Protein AF-A0A843RV83-F1 (afdb_monomer)

Foldseek 3Di:
DDDDDDDDPPPPPPPDPPAAAEAEALQLLLLCVDPPDPCVVLSVVLVVVCLVVLHAYEYEPVSLVSQLVSCCVVPVDNPVSNVSSVVVCPRPRYDYDYPDPVLQVQLVVLCVVLVDDSRLSSSLSRCLVVVHEYEHPDPSSQVSSVVRHHYDYSVVVVVVVVVPDPDDPVPPPVPPPPDD

Secondary structure (DSSP, 8-state):
--PPPPPP---------SS--EEE-HHHHHHHH-TTSTTHHHHHHHHHHHHHHT--EEEETTHHHHHHHHHHHHHS-HHHHHHHHHHHHT-TTEEEEP--HHHHHHHHHHHHHHT--HHHHHHHHHHHHHT-EEE-S-HHHHHHHTTTS-EE-HHHHHHHHHTS---TTTTSSSSSSS--

Mean predicted aligned error: 9.82 Å

Structure (mmCIF, N/CA/C/O backbone):
data_AF-A0A843RV83-F1
#
_entry.id   AF-A0A843RV83-F1
#
loop_
_atom_site.group_PDB
_atom_site.id
_atom_site.type_symbol
_atom_site.label_atom_id
_atom_site.label_alt_id
_atom_site.label_comp_id
_atom_site.label_asym_id
_atom_site.label_entity_id
_atom_site.label_seq_id
_atom_site.pdbx_PDB_ins_code
_atom_site.Cartn_x
_atom_site.Cartn_y
_atom_site.Cartn_z
_atom_site.occupancy
_atom_site.B_iso_or_equiv
_atom_site.auth_seq_id
_atom_site.auth_comp_id
_atom_site.auth_asym_id
_atom_site.auth_atom_id
_atom_site.pdbx_PDB_model_num
ATOM 1 N N . MET A 1 1 ? -56.118 29.489 20.168 1.00 46.44 1 MET A N 1
ATOM 2 C CA . MET A 1 1 ? -54.679 29.334 20.469 1.00 46.44 1 MET A CA 1
ATOM 3 C C . MET A 1 1 ? -54.366 27.844 20.387 1.00 46.44 1 MET A C 1
ATOM 5 O O . MET A 1 1 ? -54.814 27.105 21.248 1.00 46.44 1 MET A O 1
ATOM 9 N N . ALA A 1 2 ? -53.769 27.387 19.284 1.00 46.91 2 ALA A N 1
ATOM 10 C CA . ALA A 1 2 ? -53.519 25.969 18.989 1.00 46.91 2 ALA A CA 1
ATOM 11 C C . ALA A 1 2 ? -52.002 25.699 18.975 1.00 46.91 2 ALA A C 1
ATOM 13 O O . ALA A 1 2 ? -51.256 26.597 18.579 1.00 46.91 2 ALA A O 1
ATOM 14 N N . PRO A 1 3 ? -51.525 24.515 19.406 1.00 48.44 3 PRO A N 1
ATOM 15 C CA . PRO A 1 3 ? -50.096 24.247 19.515 1.00 48.44 3 PRO A CA 1
ATOM 16 C C . PRO A 1 3 ? -49.461 23.999 18.140 1.00 48.44 3 PRO A C 1
ATOM 18 O O . PRO A 1 3 ? -50.043 23.356 17.264 1.00 48.44 3 PRO A O 1
ATOM 21 N N . ALA A 1 4 ? -48.247 24.521 17.964 1.00 48.16 4 ALA A N 1
ATOM 22 C CA . ALA A 1 4 ? -47.438 24.359 16.764 1.00 48.16 4 ALA A CA 1
ATOM 23 C C . ALA A 1 4 ? -46.977 22.899 16.581 1.00 48.16 4 ALA A C 1
ATOM 25 O O . ALA A 1 4 ? -46.574 22.234 17.535 1.00 48.16 4 ALA A O 1
ATOM 26 N N . LYS A 1 5 ? -47.018 22.413 15.333 1.00 46.28 5 LYS A N 1
ATOM 27 C CA . LYS A 1 5 ? -46.510 21.091 14.931 1.00 46.28 5 LYS A CA 1
ATOM 28 C C . LYS A 1 5 ? -44.980 21.021 15.080 1.00 46.28 5 LYS A C 1
ATOM 30 O O . LYS A 1 5 ? -44.306 22.006 14.776 1.00 46.28 5 LYS A O 1
ATOM 35 N N . PRO A 1 6 ? -44.408 19.866 15.467 1.00 43.34 6 PRO A N 1
ATOM 36 C CA . PRO A 1 6 ? -42.963 19.716 15.557 1.00 43.34 6 PRO A CA 1
ATOM 37 C C . PRO A 1 6 ? -42.335 19.663 14.158 1.00 43.34 6 PRO A C 1
ATOM 39 O O . PRO A 1 6 ? -42.763 18.903 13.288 1.00 43.34 6 PRO A O 1
ATOM 42 N N . VAL A 1 7 ? -41.295 20.474 13.957 1.00 53.69 7 VAL A N 1
ATOM 43 C CA . VAL A 1 7 ? -40.433 20.450 12.771 1.00 53.69 7 VAL A CA 1
ATOM 44 C C . VAL A 1 7 ? -39.614 19.162 12.805 1.00 53.69 7 VAL A C 1
ATOM 46 O O . VAL A 1 7 ? -38.825 18.935 13.724 1.00 53.69 7 VAL A O 1
ATOM 49 N N . GLY A 1 8 ? -39.821 18.299 11.810 1.00 41.19 8 GLY A N 1
ATOM 50 C CA . GLY A 1 8 ? -39.069 17.062 11.652 1.00 41.19 8 GLY A CA 1
ATOM 51 C C . GLY A 1 8 ? -37.571 17.343 11.552 1.00 41.19 8 GLY A C 1
ATOM 52 O O . GLY A 1 8 ? -37.120 18.081 10.675 1.00 41.19 8 GLY A O 1
ATOM 53 N N . ARG A 1 9 ? -36.784 16.732 12.444 1.00 45.12 9 ARG A N 1
ATOM 54 C CA . ARG A 1 9 ? -35.331 16.624 12.284 1.00 45.12 9 ARG A CA 1
ATOM 55 C C . ARG A 1 9 ? -35.066 15.769 11.049 1.00 45.12 9 ARG A C 1
ATOM 57 O O . ARG A 1 9 ? -35.063 14.545 11.128 1.00 45.12 9 ARG A O 1
ATOM 64 N N . SER A 1 10 ? -34.871 16.429 9.911 1.00 48.03 10 SER A N 1
ATOM 65 C CA . SER A 1 10 ? -34.412 15.794 8.682 1.00 48.03 10 SER A CA 1
ATOM 66 C C . SER A 1 10 ? -33.079 15.108 8.962 1.00 48.03 10 SER A C 1
ATOM 68 O O . SER A 1 10 ? -32.050 15.759 9.152 1.00 48.03 10 SER A O 1
ATOM 70 N N . SER A 1 11 ? -33.108 13.782 8.985 1.00 47.84 11 SER A N 1
ATOM 71 C CA . SER A 1 11 ? -31.948 12.908 8.983 1.00 47.84 11 SER A CA 1
ATOM 72 C C . S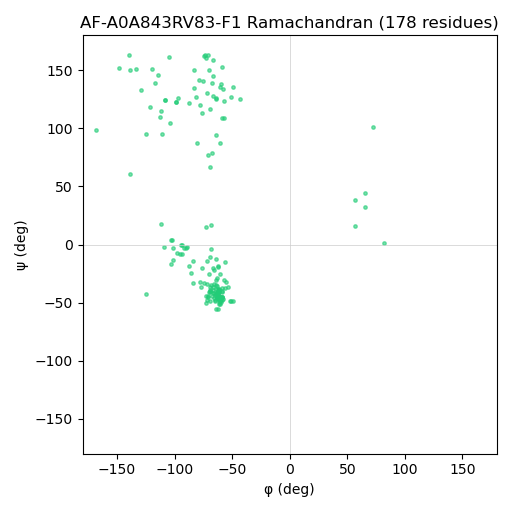ER A 1 11 ? -31.138 13.148 7.707 1.00 47.84 11 SER A C 1
ATOM 74 O O . SER A 1 11 ? -31.279 12.452 6.707 1.00 47.84 11 SER A O 1
ATOM 76 N N . ARG A 1 12 ? -30.222 14.123 7.738 1.00 46.06 12 ARG A N 1
ATOM 77 C CA . ARG A 1 12 ? -29.086 14.176 6.807 1.00 46.06 12 ARG A CA 1
ATOM 78 C C . ARG A 1 12 ? -28.122 13.038 7.145 1.00 46.06 12 ARG A C 1
ATOM 80 O O . ARG A 1 12 ? -27.004 13.258 7.597 1.00 46.06 12 ARG A O 1
ATOM 87 N N . ARG A 1 13 ? -28.556 11.795 6.940 1.00 43.75 13 ARG A N 1
ATOM 88 C CA . ARG A 1 13 ? -27.636 10.675 6.775 1.00 43.75 13 ARG A CA 1
ATOM 89 C C . ARG A 1 13 ? -27.176 10.763 5.327 1.00 43.75 13 ARG A C 1
ATOM 91 O O . ARG A 1 13 ? -27.833 10.249 4.431 1.00 43.75 13 ARG A O 1
ATOM 98 N N . ALA A 1 14 ? -26.123 11.553 5.119 1.00 46.94 14 ALA A N 1
ATOM 99 C CA . ALA A 1 14 ? -25.439 11.688 3.843 1.00 46.94 14 ALA A CA 1
ATOM 100 C C . ALA A 1 14 ? -25.273 10.295 3.221 1.00 46.94 14 ALA A C 1
ATOM 102 O O . ALA A 1 14 ? -24.777 9.381 3.887 1.00 46.94 14 ALA A O 1
ATOM 103 N N . SER A 1 15 ? -25.748 10.112 1.988 1.00 50.25 15 SER A N 1
ATOM 104 C CA . SER A 1 15 ? -25.520 8.875 1.254 1.00 50.25 15 SER A CA 1
ATOM 105 C C . SER A 1 15 ? -24.012 8.684 1.133 1.00 50.25 15 SER A C 1
ATOM 107 O O . SER A 1 15 ? -23.346 9.443 0.428 1.00 50.25 15 SER A O 1
ATOM 109 N N . ARG A 1 16 ? -23.466 7.705 1.863 1.00 53.97 16 ARG A N 1
ATOM 110 C CA . ARG A 1 16 ? -22.108 7.203 1.635 1.00 53.97 16 ARG A CA 1
ATOM 111 C C . ARG A 1 16 ? -22.009 6.879 0.145 1.00 53.97 16 ARG A C 1
ATOM 113 O O . ARG A 1 16 ? -22.890 6.197 -0.375 1.00 53.97 16 ARG A O 1
ATOM 120 N N . SER A 1 17 ? -21.002 7.425 -0.532 1.00 50.22 17 SER A N 1
ATOM 121 C CA . SER A 1 17 ? -20.720 7.103 -1.930 1.00 50.22 17 SER A CA 1
ATOM 122 C C . SER A 1 17 ? -20.686 5.584 -2.099 1.00 50.22 17 SER A C 1
ATOM 124 O O . SER A 1 17 ? -20.128 4.883 -1.255 1.00 50.22 17 SER A O 1
ATOM 126 N N . LYS A 1 18 ? -21.324 5.093 -3.163 1.00 63.00 18 LYS A N 1
ATOM 127 C CA . LYS A 1 18 ? -21.489 3.667 -3.475 1.00 63.00 18 LYS A CA 1
ATOM 128 C C . LYS A 1 18 ? -20.185 2.953 -3.858 1.00 63.00 18 LYS A C 1
ATOM 130 O O . LYS A 1 18 ? -20.226 1.749 -4.054 1.00 63.00 18 LYS A O 1
ATOM 135 N N . ASN A 1 19 ? -19.066 3.667 -3.947 1.00 71.94 19 ASN A N 1
ATOM 136 C CA . ASN A 1 19 ? -17.806 3.097 -4.402 1.00 71.94 19 ASN A CA 1
ATOM 137 C C . ASN A 1 19 ? -17.071 2.373 -3.263 1.00 71.94 19 ASN A C 1
ATOM 139 O O . ASN A 1 19 ? -16.974 2.929 -2.154 1.00 71.94 19 ASN A O 1
ATOM 143 N N . PRO A 1 20 ? -16.540 1.166 -3.521 1.00 87.44 20 PRO A N 1
ATOM 144 C CA . PRO A 1 20 ? -15.641 0.497 -2.596 1.00 87.44 20 PRO A CA 1
ATOM 145 C C . PRO A 1 20 ? -14.399 1.365 -2.340 1.00 87.44 20 PRO A C 1
ATOM 147 O O . PRO A 1 20 ? -14.030 2.233 -3.129 1.00 87.44 20 PRO A O 1
ATOM 150 N N . ARG A 1 21 ? -13.789 1.194 -1.166 1.00 96.00 21 ARG A N 1
ATOM 151 C CA . ARG A 1 21 ? -12.599 1.949 -0.751 1.00 96.00 21 ARG A CA 1
ATOM 152 C C . ARG A 1 21 ? -11.547 0.968 -0.285 1.00 96.00 21 ARG A C 1
ATOM 154 O O . ARG A 1 21 ? -11.843 0.106 0.547 1.00 96.00 21 ARG A O 1
ATOM 161 N N . TYR A 1 22 ? -10.325 1.150 -0.756 1.00 98.38 22 TYR A N 1
ATOM 162 C CA . TYR A 1 22 ? -9.265 0.172 -0.578 1.00 98.38 22 TYR A CA 1
ATOM 163 C C . TYR A 1 22 ? -8.084 0.749 0.192 1.00 98.38 22 TYR A C 1
ATOM 165 O O . TYR A 1 22 ? -7.788 1.941 0.149 1.00 98.38 22 TYR A O 1
ATOM 173 N N . THR A 1 23 ? -7.390 -0.126 0.898 1.00 98.75 23 THR A N 1
ATOM 174 C CA . THR A 1 23 ? -5.987 0.052 1.247 1.00 98.75 23 THR A CA 1
ATOM 175 C C . THR A 1 23 ? -5.247 -1.027 0.487 1.00 98.75 23 THR A C 1
ATOM 177 O O . THR A 1 23 ? -5.427 -2.204 0.774 1.00 98.75 23 THR A O 1
ATOM 180 N N . VAL A 1 24 ? -4.483 -0.634 -0.526 1.00 98.62 24 VAL A N 1
ATOM 181 C CA . VAL A 1 24 ? -3.760 -1.579 -1.380 1.00 98.62 24 VAL A CA 1
ATOM 182 C C . VAL A 1 24 ? -2.319 -1.655 -0.892 1.00 98.62 24 VAL A C 1
ATOM 184 O O . VAL A 1 24 ? -1.645 -0.630 -0.786 1.00 98.62 24 VAL A O 1
ATOM 187 N N . ASP A 1 25 ? -1.881 -2.856 -0.540 1.00 98.44 25 ASP A N 1
ATOM 188 C CA . ASP A 1 25 ? -0.526 -3.132 -0.074 1.00 98.44 25 ASP A CA 1
ATOM 189 C C . ASP A 1 25 ? 0.505 -2.995 -1.209 1.00 98.44 25 ASP A C 1
ATOM 191 O O . ASP A 1 25 ? 0.195 -3.255 -2.377 1.00 98.44 25 ASP A O 1
ATOM 195 N N . ALA A 1 26 ? 1.747 -2.621 -0.879 1.00 98.31 26 ALA A N 1
ATOM 196 C CA . ALA A 1 26 ? 2.828 -2.487 -1.858 1.00 98.31 26 ALA A CA 1
ATOM 197 C C . ALA A 1 26 ? 3.061 -3.772 -2.668 1.00 98.31 26 ALA A C 1
ATOM 199 O O . ALA A 1 26 ? 3.404 -3.694 -3.849 1.00 98.31 26 ALA A O 1
ATOM 200 N N . SER A 1 27 ? 2.830 -4.947 -2.074 1.00 98.25 27 SER A N 1
ATOM 201 C CA . SER A 1 27 ? 2.966 -6.239 -2.752 1.00 98.25 27 SER A CA 1
ATOM 202 C C . SER A 1 27 ? 2.098 -6.360 -4.010 1.00 98.25 27 SER A C 1
ATOM 204 O O . SER A 1 27 ? 2.520 -7.004 -4.968 1.00 98.25 27 SER A O 1
ATOM 206 N N . VAL A 1 28 ? 0.935 -5.700 -4.066 1.00 98.56 28 VAL A N 1
ATOM 207 C CA . VAL A 1 28 ? 0.055 -5.698 -5.249 1.00 98.56 28 VAL A CA 1
ATOM 208 C C . VAL A 1 28 ? 0.655 -4.853 -6.374 1.00 98.56 28 VAL A C 1
ATOM 210 O O . VAL A 1 28 ? 0.702 -5.305 -7.514 1.00 98.56 28 VAL A O 1
ATOM 213 N N . PHE A 1 29 ? 1.174 -3.662 -6.062 1.00 98.38 29 PHE A N 1
ATOM 214 C CA . PHE A 1 29 ? 1.851 -2.805 -7.045 1.00 98.38 29 PHE A CA 1
ATOM 215 C C . PHE A 1 29 ? 3.114 -3.479 -7.593 1.00 98.38 29 PHE A C 1
ATOM 217 O O . PHE A 1 29 ? 3.324 -3.540 -8.799 1.00 98.38 29 PHE A O 1
ATOM 224 N N . VAL A 1 30 ? 3.932 -4.061 -6.714 1.00 97.81 30 VAL A N 1
ATOM 225 C CA . VAL A 1 30 ? 5.156 -4.774 -7.111 1.00 97.81 30 VAL A CA 1
ATOM 226 C C . VAL A 1 30 ? 4.835 -5.980 -7.999 1.00 97.81 30 VAL A C 1
ATOM 228 O O . VAL A 1 30 ? 5.501 -6.196 -9.008 1.00 97.81 30 VAL A O 1
ATOM 231 N N . ASN A 1 31 ? 3.795 -6.744 -7.666 1.00 97.81 31 ASN A N 1
ATOM 232 C CA . ASN A 1 31 ? 3.352 -7.879 -8.472 1.00 97.81 31 ASN A CA 1
ATOM 233 C C . ASN A 1 31 ? 2.784 -7.432 -9.836 1.00 97.81 31 ASN A C 1
ATOM 235 O O . ASN A 1 31 ? 3.111 -8.019 -10.865 1.00 97.81 31 ASN A O 1
ATOM 239 N N . ALA A 1 32 ? 2.031 -6.328 -9.879 1.00 97.19 32 ALA A N 1
ATOM 240 C CA . ALA A 1 32 ? 1.575 -5.715 -11.128 1.00 97.19 32 ALA A CA 1
ATOM 241 C C . ALA A 1 32 ? 2.723 -5.149 -11.987 1.00 97.19 32 ALA A C 1
ATOM 243 O O . ALA A 1 32 ? 2.557 -4.992 -13.192 1.00 97.19 32 ALA A O 1
ATOM 244 N N . PHE A 1 33 ? 3.886 -4.850 -11.404 1.00 94.62 33 PHE A N 1
ATOM 245 C CA . PHE A 1 33 ? 5.062 -4.399 -12.151 1.00 94.62 33 PHE A CA 1
ATOM 246 C C . PHE A 1 33 ? 5.805 -5.548 -12.851 1.00 94.62 33 PHE A C 1
ATOM 248 O O . PHE A 1 33 ? 6.380 -5.323 -13.912 1.00 94.62 33 PHE A O 1
ATOM 255 N N . ASN A 1 34 ? 5.815 -6.762 -12.284 1.00 91.25 34 ASN A N 1
ATOM 256 C CA . ASN A 1 34 ? 6.611 -7.885 -12.793 1.00 91.25 34 ASN A CA 1
ATOM 257 C C . ASN A 1 34 ? 5.745 -8.921 -13.545 1.00 91.25 34 ASN A C 1
ATOM 259 O O . ASN A 1 34 ? 5.090 -9.732 -12.889 1.00 91.25 34 ASN A O 1
ATOM 263 N N . PRO A 1 35 ? 5.782 -8.980 -14.894 1.00 91.88 35 PRO A N 1
ATOM 264 C CA . PRO A 1 35 ? 4.960 -9.901 -15.690 1.00 91.88 35 PRO A CA 1
ATOM 265 C C . PRO A 1 35 ? 5.242 -11.389 -15.470 1.00 91.88 35 PRO A C 1
ATOM 267 O O . PRO A 1 35 ? 4.490 -12.235 -15.951 1.00 91.88 35 PRO A O 1
ATOM 270 N N . HIS A 1 36 ? 6.345 -11.718 -14.796 1.00 91.06 36 HIS A N 1
ATOM 271 C CA . HIS A 1 36 ? 6.754 -13.093 -14.528 1.00 91.06 36 HIS A CA 1
ATOM 272 C C . HIS A 1 36 ? 6.297 -13.611 -13.160 1.00 91.06 36 HIS A C 1
ATOM 274 O O . HIS A 1 36 ? 6.456 -14.799 -12.891 1.00 91.06 36 HIS A O 1
ATOM 280 N N . GLU A 1 37 ? 5.745 -12.751 -12.299 1.00 91.62 37 GLU A N 1
ATOM 281 C CA . GLU A 1 37 ? 5.204 -13.169 -11.006 1.00 91.62 37 GLU A CA 1
ATOM 282 C C . GLU A 1 37 ? 3.815 -13.792 -11.163 1.00 91.62 37 GLU A C 1
ATOM 284 O O . GLU A 1 37 ? 2.966 -13.316 -11.923 1.00 91.62 37 GLU A O 1
ATOM 289 N N . GLU A 1 38 ? 3.549 -14.836 -10.382 1.00 94.38 38 GLU A N 1
ATOM 290 C CA . GLU A 1 38 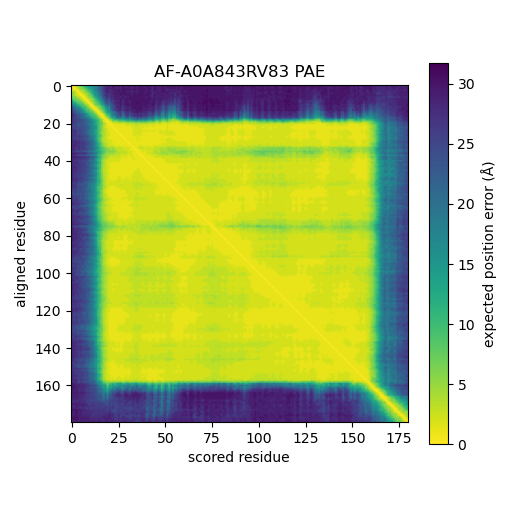? 2.205 -15.393 -10.272 1.00 94.38 38 GLU A CA 1
ATOM 291 C C . GLU A 1 38 ? 1.236 -14.326 -9.730 1.00 94.38 38 GLU A C 1
ATOM 293 O O . GLU A 1 38 ? 1.553 -13.586 -8.796 1.00 94.38 38 GLU A O 1
ATOM 298 N N . GLY A 1 39 ? 0.053 -14.213 -10.338 1.00 95.12 39 GLY A N 1
ATOM 299 C CA . GLY A 1 39 ? -0.942 -13.203 -9.972 1.00 95.12 39 GLY A CA 1
ATOM 300 C C . GLY A 1 39 ? -0.718 -11.812 -10.581 1.00 95.12 39 GLY A C 1
ATOM 301 O O . GLY A 1 39 ? -1.504 -10.897 -10.317 1.00 95.12 39 GLY A O 1
ATOM 302 N N . HIS A 1 40 ? 0.325 -11.622 -11.400 1.00 96.69 40 HIS A N 1
ATOM 303 C CA . HIS A 1 40 ? 0.591 -10.343 -12.067 1.00 96.69 40 HIS A CA 1
ATOM 304 C C . HIS A 1 40 ? -0.659 -9.779 -12.758 1.00 96.69 40 HIS A C 1
ATOM 306 O O . HIS A 1 40 ? -1.024 -8.620 -12.549 1.00 96.69 40 HIS A O 1
ATOM 312 N N . THR A 1 41 ? -1.340 -10.622 -13.539 1.00 97.62 41 THR A N 1
ATOM 313 C CA . THR A 1 41 ? -2.521 -10.254 -14.329 1.00 97.62 41 THR A CA 1
ATOM 314 C C . THR A 1 41 ? -3.635 -9.695 -13.452 1.00 97.62 41 THR A C 1
ATOM 316 O O . THR A 1 41 ? -4.203 -8.654 -13.765 1.00 97.62 41 THR A O 1
ATOM 319 N N . GLU A 1 42 ? -3.94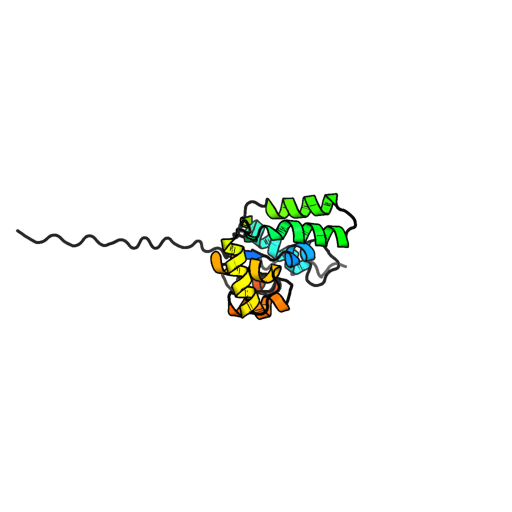0 -10.349 -12.337 1.00 98.25 42 GLU A N 1
ATOM 320 C CA . GLU A 1 42 ? -5.026 -9.966 -11.441 1.00 98.25 42 GLU A CA 1
ATOM 321 C C . GLU A 1 42 ? -4.672 -8.732 -10.610 1.00 98.25 42 GLU A C 1
ATOM 323 O O . GLU A 1 42 ? -5.539 -7.898 -10.357 1.00 98.25 42 GLU A O 1
ATOM 328 N N . SER A 1 43 ? -3.398 -8.560 -10.241 1.00 98.44 43 SER A N 1
ATOM 329 C CA . SER A 1 43 ? -2.933 -7.328 -9.590 1.00 98.44 43 SER A CA 1
ATOM 330 C C . SER A 1 43 ? -3.039 -6.133 -10.537 1.00 98.44 43 SER A C 1
ATOM 332 O O . SER A 1 43 ? -3.554 -5.083 -10.154 1.00 98.44 43 SER A O 1
ATOM 334 N N . LEU A 1 44 ? -2.589 -6.301 -11.785 1.00 98.12 44 LEU A N 1
ATOM 335 C CA . LEU A 1 44 ? -2.665 -5.271 -12.816 1.00 98.12 44 LEU A CA 1
ATOM 336 C C . LEU A 1 44 ? -4.120 -4.919 -13.149 1.00 98.12 44 LEU A C 1
ATOM 338 O O . LEU A 1 44 ? -4.472 -3.740 -13.195 1.00 98.12 44 LEU A O 1
ATOM 342 N N . LEU A 1 45 ? -4.968 -5.933 -13.338 1.00 97.81 45 LEU A N 1
ATOM 343 C CA . LEU A 1 45 ? -6.384 -5.750 -13.640 1.00 97.81 45 LEU A CA 1
ATOM 344 C C . LEU A 1 45 ? -7.106 -5.027 -12.500 1.00 97.81 45 LEU A C 1
ATOM 346 O O . LEU A 1 45 ? -7.821 -4.064 -12.759 1.00 97.81 45 LEU A O 1
ATOM 350 N N . LEU A 1 46 ? -6.881 -5.429 -11.244 1.00 98.19 46 LEU A N 1
ATOM 351 C CA . LEU A 1 46 ? -7.476 -4.747 -10.096 1.00 98.19 46 LEU A CA 1
ATOM 352 C C . LEU A 1 46 ? -7.076 -3.269 -10.042 1.00 98.19 46 LEU A C 1
ATOM 354 O O . LEU A 1 46 ? -7.938 -2.414 -9.850 1.0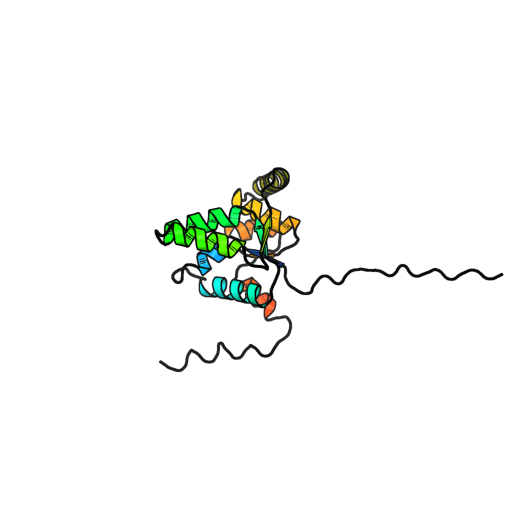0 98.19 46 LEU A O 1
ATOM 358 N N . LEU A 1 47 ? -5.785 -2.960 -10.189 1.00 98.00 47 LEU A N 1
ATOM 359 C CA . LEU A 1 47 ? -5.308 -1.577 -10.146 1.00 98.00 47 LEU A CA 1
ATOM 360 C C . LEU A 1 47 ? -5.905 -0.738 -11.285 1.00 98.00 47 LEU A C 1
ATOM 362 O O . LEU A 1 47 ? -6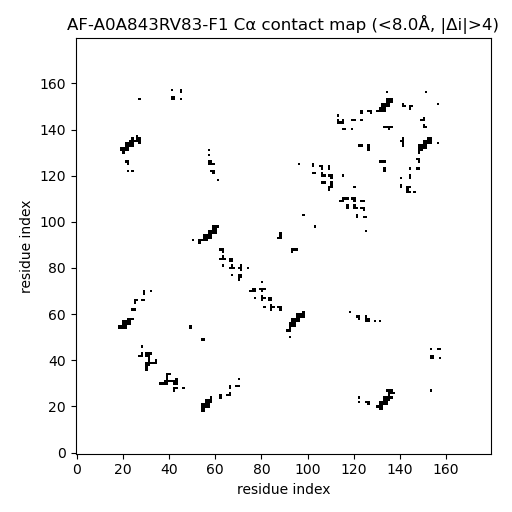.304 0.401 -11.045 1.00 98.00 47 LEU A O 1
ATOM 366 N N . SER A 1 48 ? -6.022 -1.306 -12.491 1.00 97.12 48 SER A N 1
ATOM 367 C CA . SER A 1 48 ? -6.674 -0.648 -13.632 1.00 97.12 48 SER A CA 1
ATOM 368 C C . SER A 1 48 ? -8.145 -0.351 -13.345 1.00 97.12 48 SER A C 1
ATOM 370 O O . SER A 1 48 ? -8.594 0.774 -13.527 1.00 97.12 48 SER A O 1
ATOM 372 N N . GLU A 1 49 ? -8.886 -1.332 -12.837 1.00 96.25 49 GLU A N 1
ATOM 373 C CA . GLU A 1 49 ? -10.310 -1.201 -12.521 1.00 96.25 49 GLU A CA 1
ATOM 374 C C . GLU A 1 49 ? -10.572 -0.163 -11.416 1.00 96.25 49 GLU A C 1
ATOM 376 O O . GLU A 1 49 ? -11.466 0.676 -11.536 1.00 96.25 49 GLU A O 1
ATOM 381 N N . ILE A 1 50 ? -9.753 -0.164 -10.357 1.00 95.94 50 ILE A N 1
ATOM 382 C CA . ILE A 1 50 ? -9.792 0.858 -9.299 1.00 95.94 50 ILE A CA 1
ATOM 383 C C . ILE A 1 50 ? -9.554 2.251 -9.893 1.00 95.94 50 ILE A C 1
ATOM 385 O O . ILE A 1 50 ? -10.274 3.199 -9.562 1.00 95.94 50 ILE A O 1
ATOM 389 N N . GLN A 1 51 ? -8.560 2.380 -10.776 1.00 95.62 51 GLN A N 1
ATOM 390 C CA . GLN A 1 51 ? -8.224 3.643 -11.420 1.00 95.62 51 GLN A CA 1
ATOM 391 C C . GLN A 1 51 ? -9.352 4.140 -12.329 1.00 95.62 51 GLN A C 1
ATOM 393 O O . GLN A 1 51 ? -9.730 5.309 -12.229 1.00 95.62 51 GLN A O 1
ATOM 398 N N . ASP A 1 52 ? -9.900 3.272 -13.178 1.00 95.19 52 ASP A N 1
ATOM 399 C CA . ASP A 1 52 ? -10.940 3.616 -14.152 1.00 95.19 52 ASP A CA 1
ATOM 400 C C . ASP A 1 52 ? -12.240 4.056 -13.467 1.00 95.19 52 ASP A C 1
ATOM 402 O O . ASP A 1 52 ? -12.922 4.974 -13.931 1.00 95.19 52 ASP A O 1
ATOM 406 N N . ARG A 1 53 ? -12.563 3.454 -12.317 1.00 93.56 53 ARG A N 1
ATOM 407 C CA . ARG A 1 53 ? -13.731 3.823 -11.502 1.00 93.56 53 ARG A CA 1
ATOM 408 C C . ARG A 1 53 ? -13.474 4.994 -10.556 1.00 93.56 53 ARG A C 1
ATOM 410 O O . ARG A 1 53 ? -14.427 5.573 -10.027 1.00 93.56 53 ARG A O 1
ATOM 417 N N . GLY A 1 54 ? -12.210 5.355 -10.340 1.00 93.88 54 GLY A N 1
ATOM 418 C CA . GLY A 1 54 ? -11.808 6.353 -9.352 1.00 93.88 54 GLY A CA 1
ATOM 419 C C . GLY A 1 54 ? -12.097 5.912 -7.914 1.00 93.88 54 GLY A C 1
ATOM 420 O O . GLY A 1 54 ? -12.427 6.751 -7.070 1.00 93.88 54 GLY A O 1
ATOM 421 N N . ASP A 1 55 ? -12.013 4.609 -7.636 1.00 95.69 55 ASP A N 1
ATOM 422 C CA . ASP A 1 55 ? -12.264 4.062 -6.304 1.00 95.69 55 ASP A CA 1
ATOM 423 C C . ASP A 1 55 ? -11.179 4.550 -5.325 1.00 95.69 55 ASP A C 1
ATOM 425 O O . ASP A 1 55 ? -9.984 4.420 -5.606 1.00 95.69 55 ASP A O 1
ATOM 429 N N . PRO A 1 56 ? -11.541 5.136 -4.165 1.00 97.81 56 PRO A N 1
ATOM 430 C CA . PRO A 1 56 ? -10.544 5.710 -3.269 1.00 97.81 56 PRO A CA 1
ATOM 431 C C . PRO A 1 56 ? -9.578 4.664 -2.704 1.00 97.81 56 PRO A C 1
ATOM 433 O O . PRO A 1 56 ? -10.000 3.723 -2.025 1.00 97.81 56 PRO A O 1
ATOM 436 N N . VAL A 1 57 ? -8.280 4.905 -2.877 1.00 98.50 57 VAL A N 1
ATOM 437 C CA . VAL A 1 57 ? -7.189 4.118 -2.295 1.00 98.50 57 VAL A CA 1
ATOM 438 C C . VAL A 1 57 ? -6.512 4.934 -1.200 1.00 98.50 57 VAL A C 1
ATOM 440 O O . VAL A 1 57 ? -6.059 6.050 -1.431 1.00 98.50 57 VAL A O 1
ATOM 443 N N . ILE A 1 58 ? -6.439 4.398 0.016 1.00 98.75 58 ILE A N 1
ATOM 444 C CA . ILE A 1 58 ? -5.809 5.055 1.163 1.00 98.75 58 ILE A CA 1
ATOM 445 C C . ILE A 1 58 ? -4.683 4.172 1.683 1.00 98.75 58 ILE A C 1
ATOM 447 O O . ILE A 1 58 ? -4.923 3.054 2.135 1.00 98.75 58 ILE A O 1
ATOM 451 N N . VAL A 1 59 ? -3.457 4.683 1.644 1.00 98.81 59 VAL A N 1
ATOM 452 C CA . VAL A 1 59 ? -2.220 3.922 1.891 1.00 98.81 59 VAL A CA 1
ATOM 453 C C . VAL A 1 59 ? -1.298 4.686 2.842 1.00 98.81 59 VAL A C 1
ATOM 455 O O . VAL A 1 59 ? -1.353 5.915 2.882 1.00 98.81 59 VAL A O 1
ATOM 458 N N . PRO A 1 60 ? -0.456 4.015 3.643 1.00 98.62 60 PRO A N 1
ATOM 459 C CA . PRO A 1 60 ? 0.554 4.698 4.441 1.00 98.62 60 PRO A CA 1
ATOM 460 C C . PRO A 1 60 ? 1.677 5.264 3.564 1.00 98.62 60 PRO A C 1
ATOM 462 O O . PRO A 1 60 ? 1.921 4.796 2.454 1.00 98.62 60 PRO A O 1
ATOM 465 N N . THR A 1 61 ? 2.460 6.194 4.113 1.00 98.25 61 THR A N 1
ATOM 466 C CA . THR A 1 61 ? 3.715 6.660 3.490 1.00 98.25 61 THR A CA 1
ATOM 467 C C . THR A 1 61 ? 4.726 5.547 3.201 1.00 98.25 61 THR A C 1
ATOM 469 O O . THR A 1 61 ? 5.658 5.789 2.443 1.00 98.25 61 THR A O 1
ATOM 472 N N . LEU A 1 62 ? 4.564 4.352 3.787 1.00 98.25 62 LEU A N 1
ATOM 473 C CA . LEU A 1 62 ? 5.420 3.187 3.527 1.00 98.25 62 LEU A CA 1
ATOM 474 C C . LEU A 1 62 ? 5.291 2.635 2.101 1.00 98.25 62 LEU A C 1
ATOM 476 O O . LEU A 1 62 ? 6.243 2.021 1.631 1.00 98.25 62 LEU A O 1
ATOM 480 N N . LEU A 1 63 ? 4.195 2.929 1.389 1.00 98.62 63 LEU A N 1
ATOM 481 C CA . LEU A 1 63 ? 3.992 2.471 0.012 1.00 98.62 63 LEU A CA 1
ATOM 482 C C . LEU A 1 63 ? 5.192 2.799 -0.891 1.00 98.62 63 LEU A C 1
ATOM 484 O O . LEU A 1 63 ? 5.707 1.937 -1.596 1.00 98.62 63 LEU A O 1
ATOM 488 N N . VAL A 1 64 ? 5.662 4.048 -0.843 1.00 98.44 64 VAL A N 1
ATOM 489 C CA . VAL A 1 64 ? 6.733 4.542 -1.721 1.00 98.44 64 VAL A CA 1
ATOM 490 C C . VAL A 1 64 ? 8.065 3.817 -1.484 1.00 98.44 64 VAL A C 1
ATOM 492 O O . VAL A 1 64 ? 8.601 3.266 -2.446 1.00 98.44 64 VAL A O 1
ATOM 495 N N . PRO A 1 65 ? 8.631 3.778 -0.256 1.00 98.31 65 PRO A N 1
ATOM 496 C CA . PRO A 1 65 ? 9.893 3.078 -0.030 1.00 98.31 65 PRO A CA 1
ATOM 497 C C . PRO A 1 65 ? 9.790 1.567 -0.265 1.00 98.31 65 PRO A C 1
ATOM 499 O O . PRO A 1 65 ? 10.773 0.971 -0.698 1.00 98.31 65 PRO A O 1
ATOM 502 N N . GLU A 1 66 ? 8.633 0.943 -0.030 1.00 98.44 66 GLU A N 1
ATOM 503 C CA . GLU A 1 66 ? 8.447 -0.491 -0.284 1.00 98.44 66 GLU A CA 1
ATOM 504 C C . GLU A 1 66 ? 8.442 -0.817 -1.778 1.00 98.44 66 GLU A C 1
ATOM 506 O O . GLU A 1 66 ? 9.196 -1.697 -2.202 1.00 98.44 66 GLU A O 1
ATOM 511 N N . ILE A 1 67 ? 7.671 -0.073 -2.582 1.00 98.50 67 ILE A N 1
ATOM 512 C CA . ILE A 1 67 ? 7.670 -0.232 -4.041 1.00 98.50 67 ILE A CA 1
ATOM 513 C C . ILE A 1 67 ? 9.068 0.040 -4.595 1.00 98.50 67 ILE A C 1
ATOM 515 O O . ILE A 1 67 ? 9.616 -0.802 -5.304 1.00 98.50 67 ILE A O 1
ATOM 519 N N . ALA A 1 68 ? 9.677 1.177 -4.243 1.00 98.38 68 ALA A N 1
ATOM 520 C CA . ALA A 1 68 ? 10.982 1.558 -4.777 1.00 98.38 68 ALA A CA 1
ATOM 521 C C . ALA A 1 68 ? 12.057 0.508 -4.452 1.00 98.38 68 ALA A C 1
ATOM 523 O O . ALA A 1 68 ? 12.822 0.111 -5.328 1.00 98.38 68 ALA A O 1
ATOM 524 N N . ALA A 1 69 ? 12.100 0.011 -3.210 1.00 97.62 69 ALA A N 1
ATOM 525 C CA . ALA A 1 69 ? 13.080 -0.992 -2.805 1.00 97.62 69 ALA A CA 1
ATOM 526 C C . ALA A 1 69 ? 12.832 -2.363 -3.450 1.00 97.62 69 ALA A C 1
ATOM 528 O O . ALA A 1 69 ? 13.784 -3.083 -3.751 1.00 97.62 69 ALA A O 1
ATOM 529 N N . ALA A 1 70 ? 11.576 -2.773 -3.628 1.00 97.00 70 ALA A N 1
ATOM 530 C CA . ALA A 1 70 ? 11.254 -4.047 -4.263 1.00 97.00 70 ALA A CA 1
ATOM 531 C C . ALA A 1 70 ? 11.528 -4.015 -5.773 1.00 97.00 70 ALA A C 1
ATOM 533 O O . ALA A 1 70 ? 12.221 -4.894 -6.282 1.00 97.00 70 ALA A O 1
ATOM 534 N N . VAL A 1 71 ? 11.074 -2.969 -6.464 1.00 96.75 71 VAL A N 1
ATOM 535 C CA . VAL A 1 71 ? 11.259 -2.821 -7.912 1.00 96.75 71 VAL A CA 1
ATOM 536 C C . VAL A 1 71 ? 12.730 -2.629 -8.271 1.00 96.75 71 VAL A C 1
ATOM 538 O O . VAL A 1 71 ? 13.206 -3.284 -9.196 1.00 96.75 71 VAL A O 1
ATOM 541 N N . ALA A 1 72 ? 13.489 -1.823 -7.520 1.00 96.94 72 ALA A N 1
ATOM 542 C CA . ALA A 1 72 ? 14.922 -1.651 -7.780 1.00 96.94 72 ALA A CA 1
ATOM 543 C C . ALA A 1 72 ? 15.693 -2.973 -7.639 1.00 96.94 72 ALA A C 1
ATOM 545 O O . ALA A 1 72 ? 16.575 -3.256 -8.441 1.00 96.94 72 ALA A O 1
ATOM 546 N N . ARG A 1 73 ? 15.335 -3.816 -6.656 1.00 94.31 73 ARG A N 1
ATOM 547 C CA . ARG A 1 73 ? 15.945 -5.148 -6.483 1.00 94.31 73 ARG A CA 1
ATOM 548 C C . ARG A 1 73 ? 15.623 -6.103 -7.632 1.00 94.31 73 ARG A C 1
ATOM 550 O O . ARG A 1 73 ? 16.455 -6.944 -7.945 1.00 94.31 73 ARG A O 1
ATOM 557 N N . ALA A 1 74 ? 14.430 -6.002 -8.213 1.00 92.06 74 ALA A N 1
ATOM 558 C CA . ALA A 1 74 ? 13.986 -6.890 -9.286 1.00 92.06 74 ALA A CA 1
ATOM 559 C C . ALA A 1 74 ? 14.475 -6.455 -10.679 1.00 92.06 74 ALA A C 1
ATOM 561 O O . ALA A 1 74 ? 14.711 -7.304 -11.531 1.00 92.06 74 ALA A O 1
ATOM 562 N N . SER A 1 75 ? 14.610 -5.147 -10.914 1.00 92.25 75 SER A N 1
ATOM 563 C CA . SER A 1 75 ? 14.912 -4.575 -12.237 1.00 92.25 75 SER A CA 1
ATOM 564 C C . SER A 1 75 ? 16.361 -4.122 -12.425 1.00 92.25 75 SER A C 1
ATOM 566 O O . SER A 1 75 ? 16.762 -3.886 -13.559 1.00 92.25 75 SER A O 1
ATOM 568 N N . ASP A 1 76 ? 17.122 -3.954 -11.337 1.00 92.38 76 ASP A N 1
ATOM 569 C CA . ASP A 1 76 ? 18.417 -3.250 -11.320 1.00 92.38 76 ASP A CA 1
ATOM 570 C C . ASP A 1 76 ? 18.344 -1.796 -11.854 1.00 92.38 76 ASP A C 1
ATOM 572 O O . ASP A 1 76 ? 19.357 -1.154 -12.122 1.00 92.38 76 ASP A O 1
ATOM 576 N N . ASP A 1 77 ? 17.134 -1.228 -11.959 1.00 94.06 77 ASP A N 1
ATOM 577 C CA . ASP A 1 77 ? 16.888 0.158 -12.354 1.00 94.06 77 ASP A CA 1
ATOM 578 C C . ASP A 1 77 ? 16.356 0.975 -11.173 1.00 94.06 77 ASP A C 1
ATOM 580 O O . ASP A 1 77 ? 15.160 1.043 -10.877 1.00 94.06 77 ASP A O 1
ATOM 584 N N . ARG A 1 78 ? 17.276 1.655 -10.488 1.00 96.25 78 ARG A N 1
ATOM 585 C CA . ARG A 1 78 ? 16.943 2.546 -9.370 1.00 96.25 78 ARG A CA 1
ATOM 586 C C . ARG A 1 78 ? 16.059 3.721 -9.798 1.00 96.25 78 ARG A C 1
ATOM 588 O O . ARG A 1 78 ? 15.219 4.154 -9.011 1.00 96.25 78 ARG A O 1
ATOM 595 N N . THR A 1 79 ? 16.298 4.290 -10.978 1.00 97.56 79 THR A N 1
ATOM 596 C CA . THR A 1 79 ? 15.600 5.506 -11.414 1.00 97.56 79 THR A CA 1
ATOM 597 C C . THR A 1 79 ? 14.162 5.163 -11.772 1.00 97.56 79 THR A C 1
ATOM 599 O O . THR A 1 79 ? 13.251 5.750 -11.189 1.00 97.56 79 THR A O 1
ATOM 602 N N . GLY A 1 80 ? 13.956 4.139 -12.606 1.00 97.38 80 GLY A N 1
ATOM 603 C CA . GLY A 1 80 ? 12.626 3.635 -12.939 1.00 97.38 80 GLY A CA 1
ATOM 604 C C . GLY A 1 80 ? 11.848 3.157 -11.710 1.00 97.38 80 GLY A C 1
ATOM 605 O O . GLY A 1 80 ? 10.659 3.441 -11.587 1.00 97.38 80 GLY A O 1
ATOM 606 N N . ALA A 1 81 ? 12.510 2.528 -10.732 1.00 97.62 81 ALA A N 1
ATOM 607 C CA . ALA A 1 81 ? 11.863 2.127 -9.481 1.00 97.62 81 ALA A CA 1
ATOM 608 C C . ALA A 1 81 ? 11.327 3.317 -8.664 1.00 97.62 81 ALA A C 1
ATOM 610 O O . ALA A 1 81 ? 10.219 3.254 -8.124 1.00 97.62 81 ALA A O 1
ATOM 611 N N . LEU A 1 82 ? 12.095 4.409 -8.570 1.00 98.38 82 LEU A N 1
ATOM 612 C CA . LEU A 1 82 ? 11.656 5.629 -7.889 1.00 98.38 82 LEU A CA 1
ATOM 613 C C . LEU A 1 82 ? 10.541 6.335 -8.663 1.00 98.38 82 LEU A C 1
ATOM 615 O O . LEU A 1 82 ? 9.587 6.813 -8.049 1.00 98.38 82 LEU A O 1
ATOM 619 N N . GLU A 1 83 ? 10.641 6.400 -9.990 1.00 98.31 83 GLU A N 1
ATOM 620 C CA . GLU A 1 83 ? 9.593 6.964 -10.846 1.00 98.31 83 GLU A CA 1
ATOM 621 C C . GLU A 1 83 ? 8.281 6.190 -10.689 1.00 98.31 83 GLU A C 1
ATOM 623 O O . GLU A 1 83 ? 7.247 6.801 -10.425 1.00 98.31 83 GLU A O 1
ATOM 628 N N . TYR A 1 84 ? 8.327 4.857 -10.734 1.00 98.25 84 TYR A N 1
ATOM 629 C CA . TYR A 1 84 ? 7.158 3.998 -10.551 1.00 98.25 84 TYR A CA 1
ATOM 630 C C . TYR A 1 84 ? 6.519 4.157 -9.162 1.00 98.25 84 TYR A C 1
ATOM 632 O O . TYR A 1 84 ? 5.299 4.318 -9.048 1.00 98.25 84 TYR A O 1
ATOM 640 N N . ALA A 1 85 ? 7.327 4.177 -8.097 1.00 98.44 85 ALA A N 1
ATOM 641 C CA . ALA A 1 85 ? 6.834 4.361 -6.733 1.00 98.44 85 ALA A CA 1
ATOM 642 C C . ALA A 1 85 ? 6.164 5.732 -6.535 1.00 98.44 85 ALA A C 1
ATOM 644 O O . ALA A 1 85 ? 5.075 5.822 -5.963 1.00 98.44 85 ALA A O 1
ATOM 645 N N . ASN A 1 86 ? 6.790 6.801 -7.036 1.00 98.38 86 ASN A N 1
ATOM 646 C CA . ASN A 1 86 ? 6.245 8.153 -6.933 1.00 98.38 86 ASN A CA 1
ATOM 647 C C . ASN A 1 86 ? 4.993 8.333 -7.799 1.00 98.38 86 ASN A C 1
ATOM 649 O O . ASN A 1 86 ? 4.028 8.941 -7.342 1.00 98.38 86 ASN A O 1
ATOM 653 N N . ALA A 1 87 ? 4.976 7.775 -9.014 1.00 98.12 87 ALA A N 1
ATOM 654 C CA . ALA A 1 87 ? 3.811 7.811 -9.893 1.00 98.12 87 ALA A CA 1
ATOM 655 C C . ALA A 1 87 ? 2.610 7.094 -9.260 1.00 98.12 87 ALA A C 1
ATOM 657 O O . ALA A 1 87 ? 1.516 7.653 -9.239 1.00 98.12 87 ALA A O 1
ATOM 658 N N . SER A 1 88 ? 2.829 5.917 -8.660 1.00 98.00 88 SER A N 1
ATOM 659 C CA . SER A 1 88 ? 1.788 5.160 -7.949 1.00 98.00 88 SER A CA 1
ATOM 660 C C . SER A 1 88 ? 1.169 5.971 -6.804 1.00 98.00 88 SER A C 1
ATOM 662 O O . SER A 1 88 ? -0.046 5.983 -6.621 1.00 98.00 88 SER A O 1
ATOM 664 N N . ALA A 1 89 ? 1.994 6.703 -6.054 1.00 97.81 89 ALA A N 1
ATOM 665 C CA . ALA A 1 89 ? 1.549 7.542 -4.943 1.00 97.81 89 ALA A CA 1
ATOM 666 C C . ALA A 1 89 ? 0.883 8.861 -5.382 1.00 97.81 89 ALA A C 1
ATOM 668 O O . ALA A 1 89 ? 0.166 9.474 -4.591 1.00 97.81 89 ALA A O 1
ATOM 669 N N . ALA A 1 90 ? 1.133 9.304 -6.618 1.00 98.06 90 ALA A N 1
ATOM 670 C CA . ALA A 1 90 ? 0.619 10.547 -7.190 1.00 98.06 90 ALA A CA 1
ATOM 671 C C . ALA A 1 90 ? -0.695 10.372 -7.976 1.00 98.06 90 ALA A C 1
ATOM 673 O O . ALA A 1 90 ? -1.230 11.354 -8.497 1.00 98.06 90 ALA A O 1
ATOM 674 N N . LEU A 1 91 ? -1.222 9.146 -8.076 1.00 97.56 91 LEU A N 1
ATOM 675 C CA . LEU A 1 91 ? -2.490 8.878 -8.752 1.00 97.56 91 LEU A CA 1
ATOM 676 C C . LEU A 1 91 ? -3.645 9.663 -8.092 1.00 97.56 91 LEU A C 1
ATOM 678 O O . LEU A 1 91 ? -3.743 9.680 -6.864 1.00 97.56 91 LEU A O 1
ATOM 682 N N . PRO A 1 92 ? -4.580 10.261 -8.862 1.00 97.06 92 PRO A N 1
ATOM 683 C CA . PRO A 1 92 ? -5.619 11.139 -8.304 1.00 97.06 92 PRO A CA 1
ATOM 684 C C . PRO A 1 92 ? -6.564 10.489 -7.282 1.00 97.06 92 PRO A C 1
ATOM 686 O O . PRO A 1 92 ? -7.147 11.184 -6.453 1.00 97.06 92 PRO A O 1
ATOM 689 N N . HIS A 1 93 ? -6.739 9.167 -7.350 1.00 96.56 93 HIS A N 1
ATOM 690 C CA . HIS A 1 93 ? -7.588 8.394 -6.440 1.00 96.56 93 HIS A CA 1
ATOM 691 C C . HIS A 1 93 ? -6.814 7.840 -5.226 1.00 96.56 93 HIS A C 1
ATOM 693 O O . HIS A 1 93 ? -7.421 7.238 -4.338 1.00 96.56 93 HIS A O 1
ATOM 699 N N . VAL A 1 94 ? -5.494 8.062 -5.155 1.00 98.50 94 VAL A N 1
ATOM 700 C CA . VAL A 1 94 ? -4.622 7.603 -4.067 1.00 98.50 94 VAL A CA 1
ATOM 701 C C . VAL A 1 94 ? -4.404 8.723 -3.051 1.00 98.50 94 VAL A C 1
ATOM 703 O O . VAL A 1 94 ? -3.968 9.826 -3.365 1.00 98.50 94 VAL A O 1
ATOM 706 N N . THR A 1 95 ? -4.689 8.430 -1.786 1.00 98.62 95 THR A N 1
ATOM 707 C CA . THR A 1 95 ? -4.389 9.290 -0.641 1.00 98.62 95 THR A CA 1
ATOM 708 C C . THR A 1 95 ? -3.308 8.644 0.213 1.00 98.62 95 THR A C 1
ATOM 710 O O . THR A 1 95 ? -3.537 7.616 0.856 1.00 98.62 95 THR A O 1
ATOM 713 N N . VAL A 1 96 ? -2.142 9.286 0.275 1.00 98.56 96 VAL A N 1
ATOM 714 C CA . VAL A 1 96 ? -1.029 8.851 1.123 1.00 98.56 96 VAL A CA 1
ATOM 715 C C . VAL A 1 96 ? -1.161 9.459 2.519 1.00 98.56 96 VAL A C 1
ATOM 717 O O . VAL A 1 96 ? -1.192 10.677 2.694 1.00 98.56 96 VAL A O 1
ATOM 720 N N . VAL A 1 97 ? -1.221 8.604 3.536 1.00 98.38 97 VAL A N 1
ATOM 721 C CA . VAL A 1 97 ? -1.374 8.984 4.942 1.00 98.38 97 VAL A CA 1
ATOM 722 C C . VAL A 1 97 ? -0.009 8.968 5.637 1.00 98.38 97 VAL A C 1
ATOM 724 O O . VAL A 1 97 ? 0.632 7.915 5.689 1.00 98.38 97 VAL A O 1
ATOM 727 N N . PRO A 1 98 ? 0.433 10.090 6.238 1.00 98.12 98 PRO A N 1
ATOM 728 C CA . PRO A 1 98 ? 1.682 10.138 6.991 1.00 98.12 98 PRO A CA 1
ATOM 729 C C . PRO A 1 98 ? 1.730 9.141 8.152 1.00 98.12 98 PRO A C 1
ATOM 731 O O . PRO A 1 98 ? 0.808 9.088 8.977 1.00 98.12 98 PRO A O 1
ATOM 734 N N . LEU A 1 99 ? 2.848 8.416 8.283 1.00 97.62 99 LEU A N 1
ATOM 735 C CA . LEU A 1 99 ? 3.163 7.632 9.479 1.00 97.62 99 LEU A CA 1
ATOM 736 C C . LEU A 1 99 ? 3.505 8.554 10.660 1.00 97.62 99 LEU A C 1
ATOM 738 O O . LEU A 1 99 ? 4.656 8.776 11.020 1.00 97.62 99 LEU A O 1
ATOM 742 N N . THR A 1 100 ? 2.467 9.130 11.259 1.00 98.19 100 THR A N 1
ATOM 743 C CA . THR A 1 100 ? 2.579 9.934 12.484 1.00 98.19 100 THR A CA 1
ATOM 744 C C . THR A 1 100 ? 2.858 9.055 13.703 1.00 98.19 100 THR A C 1
ATOM 746 O O . THR A 1 100 ? 2.503 7.877 13.720 1.00 98.19 100 THR A O 1
ATOM 749 N N . THR A 1 101 ? 3.373 9.641 14.788 1.00 98.25 101 THR A N 1
ATOM 750 C CA . THR A 1 101 ? 3.555 8.947 16.077 1.00 98.25 101 THR A CA 1
ATOM 751 C C . THR A 1 101 ? 2.272 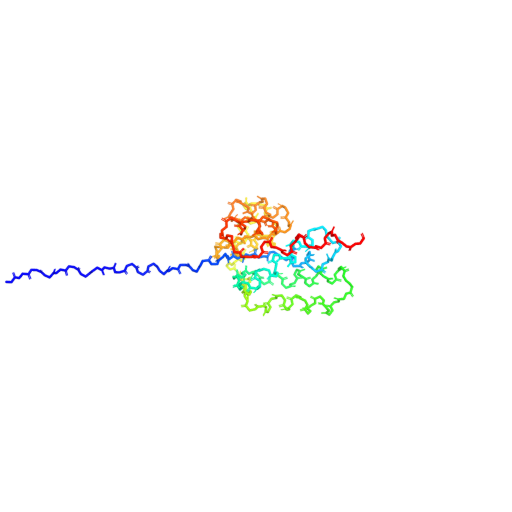8.282 16.583 1.00 98.25 101 THR A C 1
ATOM 753 O O . THR A 1 101 ? 2.325 7.199 17.161 1.00 98.25 101 THR A O 1
ATOM 756 N N . LEU A 1 102 ? 1.108 8.905 16.362 1.00 97.56 102 LEU A N 1
ATOM 757 C CA . LEU A 1 102 ? -0.179 8.316 16.736 1.00 97.56 102 LEU A CA 1
ATOM 758 C C . LEU A 1 102 ? -0.463 7.045 15.926 1.00 97.56 102 LEU A C 1
ATOM 760 O O . LEU A 1 102 ? -0.786 6.015 16.513 1.00 97.56 102 LEU A O 1
ATOM 764 N N . LEU A 1 103 ? -0.306 7.107 14.599 1.00 98.12 103 LEU A N 1
ATOM 765 C CA . LEU A 1 103 ? -0.514 5.948 13.730 1.00 98.12 103 LEU A CA 1
ATOM 766 C C . LEU A 1 103 ? 0.500 4.836 14.035 1.00 98.12 103 LEU A C 1
ATOM 768 O O . LEU A 1 103 ? 0.121 3.672 14.089 1.00 98.12 103 LEU A O 1
ATOM 772 N N . ALA A 1 104 ? 1.754 5.192 14.323 1.00 98.38 104 ALA A N 1
ATOM 773 C CA . ALA A 1 104 ? 2.794 4.240 14.700 1.00 98.38 104 ALA A CA 1
ATOM 774 C C . ALA A 1 104 ? 2.464 3.505 16.011 1.00 98.38 104 ALA A C 1
ATOM 776 O O . ALA A 1 104 ? 2.640 2.295 16.097 1.00 98.38 104 ALA A O 1
ATOM 777 N N . LYS A 1 105 ? 1.920 4.202 17.021 1.00 98.56 105 LYS A N 1
ATOM 778 C CA . LYS A 1 105 ? 1.447 3.569 18.266 1.00 98.56 105 LYS A CA 1
ATOM 779 C C . LYS A 1 105 ? 0.275 2.617 18.018 1.00 98.56 105 LYS A C 1
ATOM 781 O O . LYS A 1 105 ? 0.267 1.514 18.553 1.00 98.56 105 LYS A O 1
ATOM 786 N N . GLN A 1 106 ? -0.680 3.022 17.179 1.00 98.31 106 GLN A N 1
ATOM 787 C CA . GLN A 1 106 ? -1.809 2.171 16.787 1.00 98.31 106 GLN A CA 1
ATOM 788 C C . GLN A 1 106 ? -1.344 0.919 16.029 1.00 98.31 106 GLN A C 1
ATOM 790 O O . GLN A 1 106 ? -1.858 -0.169 16.273 1.00 98.31 106 GLN A O 1
ATOM 795 N N . ALA A 1 107 ? -0.369 1.068 15.129 1.00 98.56 107 ALA A N 1
ATOM 796 C CA . ALA A 1 107 ? 0.250 -0.046 14.423 1.00 98.56 107 ALA A CA 1
ATOM 797 C C . ALA A 1 107 ? 1.023 -0.959 15.386 1.00 98.56 107 ALA A C 1
ATOM 799 O O . ALA A 1 107 ? 0.893 -2.170 15.295 1.00 98.56 107 ALA A O 1
ATOM 800 N N . ALA A 1 108 ? 1.763 -0.413 16.356 1.00 98.75 108 ALA A N 1
ATOM 801 C CA . ALA A 1 108 ? 2.492 -1.210 17.345 1.00 98.75 108 ALA A CA 1
ATOM 802 C C . ALA A 1 108 ? 1.558 -2.080 18.208 1.00 98.75 108 ALA A C 1
ATOM 804 O O . ALA A 1 108 ? 1.852 -3.249 18.450 1.00 98.75 108 ALA A O 1
ATOM 805 N N . GLU A 1 109 ? 0.411 -1.540 18.628 1.00 98.62 109 GLU A N 1
ATOM 806 C CA . GLU A 1 109 ? -0.611 -2.299 19.358 1.00 98.62 109 GLU A CA 1
ATOM 807 C C . GLU A 1 109 ? -1.182 -3.446 18.510 1.00 98.62 109 GLU A C 1
ATOM 809 O O . GLU A 1 109 ? -1.283 -4.582 18.979 1.00 98.62 109 GLU A O 1
ATOM 814 N N . LEU A 1 110 ? -1.494 -3.174 17.238 1.00 98.62 110 LEU A N 1
ATOM 815 C CA . LEU A 1 110 ? -1.947 -4.191 16.288 1.00 98.62 110 LEU A CA 1
ATOM 816 C C . LEU A 1 110 ? -0.873 -5.255 16.025 1.00 98.62 110 LEU A C 1
ATOM 818 O O . LEU A 1 110 ? -1.186 -6.444 16.001 1.00 98.62 110 LEU A O 1
ATOM 822 N N . ALA A 1 111 ? 0.386 -4.841 15.876 1.00 98.56 111 ALA A N 1
ATOM 823 C CA . ALA A 1 111 ? 1.525 -5.726 15.675 1.00 98.56 111 ALA A CA 1
ATOM 824 C C . ALA A 1 111 ? 1.687 -6.700 16.843 1.00 98.56 111 ALA A C 1
ATOM 826 O O . ALA A 1 111 ? 1.756 -7.906 16.625 1.00 98.56 111 ALA A O 1
ATOM 827 N N . ALA A 1 112 ? 1.673 -6.195 18.078 1.00 98.50 112 ALA A N 1
ATOM 828 C CA . ALA A 1 112 ? 1.788 -7.027 19.270 1.00 98.50 112 ALA A CA 1
ATOM 829 C C . ALA A 1 112 ? 0.589 -7.977 19.433 1.00 98.50 112 ALA A C 1
ATOM 831 O O . ALA A 1 112 ? 0.772 -9.159 19.719 1.00 98.50 112 ALA A O 1
ATOM 832 N N . THR A 1 113 ? -0.629 -7.477 19.208 1.00 98.44 113 THR A N 1
ATOM 833 C CA . THR A 1 113 ? -1.869 -8.240 19.428 1.00 98.44 113 THR A CA 1
ATOM 834 C C . THR A 1 113 ? -2.062 -9.342 18.388 1.00 98.44 113 THR A C 1
ATOM 836 O O . THR A 1 113 ? -2.393 -10.476 18.731 1.00 98.44 113 THR A O 1
ATOM 839 N N . HIS A 1 114 ? -1.832 -9.028 17.112 1.00 97.81 114 HIS A N 1
ATOM 840 C CA . HIS A 1 114 ? -2.104 -9.932 15.990 1.00 97.81 114 HIS A CA 1
ATOM 841 C C . HIS A 1 114 ? -0.842 -10.585 15.422 1.00 97.81 114 HIS A C 1
ATOM 843 O O . HIS A 1 114 ? -0.926 -11.330 14.449 1.00 97.81 114 HIS A O 1
ATOM 849 N N . ARG A 1 115 ? 0.323 -10.341 16.038 1.00 97.50 115 ARG A N 1
ATOM 850 C CA . ARG A 1 115 ? 1.640 -10.821 15.588 1.00 97.50 115 ARG A CA 1
ATOM 851 C C . ARG A 1 115 ? 1.966 -10.380 14.157 1.00 97.50 115 ARG A C 1
ATOM 853 O O . ARG A 1 115 ? 2.517 -11.150 13.383 1.00 97.50 115 ARG A O 1
ATOM 860 N N . LEU A 1 116 ? 1.600 -9.160 13.779 1.00 97.75 116 LEU A N 1
ATOM 861 C CA . LEU A 1 116 ? 1.904 -8.604 12.454 1.00 97.75 116 LEU A CA 1
ATOM 862 C C . LEU A 1 116 ? 3.327 -8.029 12.419 1.00 97.75 116 LEU A C 1
ATOM 864 O O . LEU A 1 116 ? 3.817 -7.529 13.436 1.00 97.75 116 LEU A O 1
ATOM 868 N N . ARG A 1 117 ? 3.979 -8.043 11.248 1.00 96.94 117 ARG A N 1
ATOM 869 C CA . ARG A 1 117 ? 5.214 -7.267 11.052 1.00 96.94 117 ARG A CA 1
ATOM 870 C C . ARG A 1 117 ? 4.875 -5.775 11.114 1.00 96.94 117 ARG A C 1
ATOM 872 O O . ARG A 1 117 ? 3.730 -5.373 10.918 1.00 96.94 117 ARG A O 1
ATOM 879 N N . ALA A 1 118 ? 5.867 -4.933 11.398 1.00 97.06 118 ALA A N 1
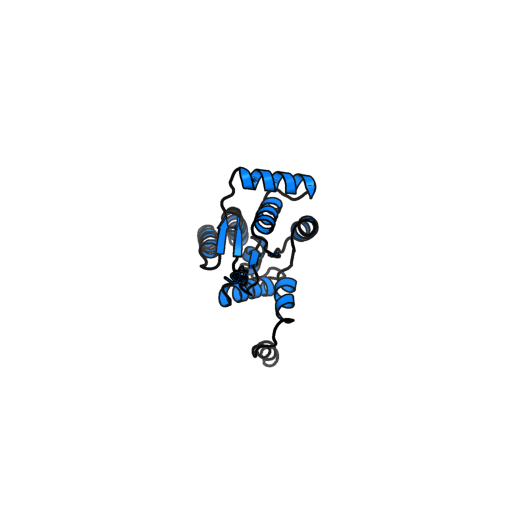ATOM 880 C CA . ALA A 1 118 ? 5.630 -3.500 11.597 1.00 97.06 118 ALA A CA 1
ATOM 881 C C . ALA A 1 118 ? 4.992 -2.814 10.368 1.00 97.06 118 ALA A C 1
ATOM 883 O O . ALA A 1 118 ? 4.087 -1.990 10.527 1.00 97.06 118 ALA A O 1
ATOM 884 N N . ALA A 1 119 ? 5.437 -3.178 9.160 1.00 97.00 119 ALA A N 1
ATOM 885 C CA . ALA A 1 119 ? 4.866 -2.703 7.899 1.00 97.00 119 ALA A CA 1
ATOM 886 C C . ALA A 1 119 ? 3.397 -3.132 7.763 1.00 97.00 119 ALA A C 1
ATOM 888 O O . ALA A 1 119 ? 2.508 -2.282 7.703 1.00 97.00 119 ALA A O 1
ATOM 889 N N . ASP A 1 120 ? 3.133 -4.434 7.867 1.00 98.31 120 ASP A N 1
ATOM 890 C CA . ASP A 1 120 ? 1.795 -5.025 7.806 1.00 98.31 120 ASP A CA 1
ATOM 891 C C . ASP A 1 120 ? 0.811 -4.355 8.769 1.00 98.31 120 ASP A C 1
ATOM 893 O O . ASP A 1 120 ? -0.287 -3.948 8.387 1.00 98.31 120 ASP A O 1
ATOM 897 N N . ALA A 1 121 ? 1.226 -4.181 10.026 1.00 98.62 121 ALA A N 1
ATOM 898 C CA . ALA A 1 121 ? 0.420 -3.538 11.053 1.00 98.62 121 ALA A CA 1
ATOM 899 C C . ALA A 1 121 ? 0.121 -2.068 10.734 1.00 98.62 121 ALA A C 1
ATOM 901 O O . ALA A 1 121 ? -0.922 -1.554 11.137 1.00 98.62 121 ALA A O 1
ATOM 902 N N . THR A 1 122 ? 1.005 -1.391 9.997 1.00 98.75 122 THR A N 1
ATOM 903 C CA . THR A 1 122 ? 0.790 -0.016 9.533 1.00 98.75 122 THR A CA 1
ATOM 904 C C . THR A 1 122 ? -0.288 0.036 8.451 1.00 98.75 122 THR A C 1
ATOM 906 O O . THR A 1 122 ? -1.190 0.870 8.553 1.00 98.75 122 THR A O 1
ATOM 909 N N . TYR A 1 123 ? -0.273 -0.877 7.474 1.00 98.75 123 TYR A N 1
ATOM 910 C CA . TYR A 1 123 ? -1.361 -0.993 6.493 1.00 98.75 123 TYR A CA 1
ATOM 911 C C . TYR A 1 123 ? -2.690 -1.349 7.161 1.00 98.75 123 TYR A C 1
ATOM 913 O O . TYR A 1 123 ? -3.692 -0.684 6.907 1.00 98.75 123 TYR A O 1
ATOM 921 N N . VAL A 1 124 ? -2.703 -2.314 8.087 1.00 98.75 124 VAL A N 1
ATOM 922 C CA . VAL A 1 124 ? -3.912 -2.671 8.852 1.00 98.75 124 VAL A CA 1
ATOM 923 C C . VAL A 1 124 ? -4.408 -1.486 9.690 1.00 98.75 124 VAL A C 1
ATOM 925 O O . VAL A 1 124 ? -5.613 -1.238 9.759 1.00 98.75 124 VAL A O 1
ATOM 928 N N . ALA A 1 125 ? -3.510 -0.700 10.295 1.00 98.69 125 ALA A N 1
ATOM 929 C CA . ALA A 1 125 ? -3.880 0.501 11.043 1.00 98.69 125 ALA A CA 1
ATOM 930 C C . ALA A 1 125 ? -4.534 1.562 10.146 1.00 98.69 125 ALA A C 1
ATOM 932 O O . ALA A 1 125 ? -5.543 2.152 10.545 1.00 98.69 125 ALA A O 1
ATOM 933 N N . VAL A 1 126 ? -3.990 1.789 8.943 1.00 98.75 126 VAL A N 1
ATOM 934 C CA . VAL A 1 126 ? -4.598 2.669 7.933 1.00 98.75 126 VAL A CA 1
ATOM 935 C C . VAL A 1 126 ? -5.965 2.127 7.526 1.00 98.75 126 VAL A C 1
ATOM 937 O O . VAL A 1 126 ? -6.953 2.855 7.635 1.00 98.75 126 VAL A O 1
ATOM 940 N N . ALA A 1 127 ? -6.056 0.848 7.168 1.00 98.69 127 ALA A N 1
ATOM 941 C CA . ALA A 1 127 ? -7.304 0.252 6.718 1.00 98.69 127 ALA A CA 1
ATOM 942 C C . ALA A 1 127 ? -8.411 0.360 7.777 1.00 98.69 127 ALA A C 1
ATOM 944 O O . ALA A 1 127 ? -9.517 0.837 7.508 1.00 98.69 127 ALA A O 1
ATOM 945 N N . ARG A 1 128 ? -8.071 0.049 9.035 1.00 98.44 128 ARG A N 1
ATOM 946 C CA . ARG A 1 128 ? -8.974 0.177 10.184 1.00 98.44 128 ARG A CA 1
ATOM 947 C C . ARG A 1 128 ? -9.415 1.622 10.397 1.00 98.44 128 ARG A C 1
ATOM 949 O O . ARG A 1 128 ? -10.588 1.878 10.651 1.00 98.44 128 ARG A O 1
ATOM 956 N N . ARG A 1 129 ? -8.483 2.577 10.314 1.00 97.75 129 ARG A N 1
ATOM 957 C CA . ARG A 1 129 ? -8.755 4.002 10.559 1.00 97.75 129 ARG A CA 1
ATOM 958 C C . ARG A 1 129 ? -9.685 4.609 9.511 1.00 97.75 129 ARG A C 1
ATOM 960 O O . ARG A 1 129 ? -10.495 5.466 9.860 1.00 97.75 129 ARG A O 1
ATOM 967 N N . TYR A 1 130 ? -9.558 4.198 8.252 1.00 97.44 130 TYR A N 1
ATOM 968 C CA . TYR A 1 130 ? -10.316 4.776 7.139 1.00 97.44 130 TYR A CA 1
ATOM 969 C C . TYR A 1 130 ? -11.505 3.923 6.681 1.00 97.44 130 TYR A C 1
ATOM 971 O O . TYR A 1 130 ? -12.278 4.388 5.836 1.00 97.44 130 TYR A O 1
ATOM 979 N N . GLY A 1 131 ? -11.690 2.739 7.275 1.00 96.88 131 GLY A N 1
ATOM 980 C CA . GLY A 1 131 ? -12.792 1.825 6.982 1.00 96.88 131 GLY A CA 1
ATOM 981 C C . GLY A 1 131 ? -12.722 1.275 5.561 1.00 96.88 131 GLY A C 1
ATOM 982 O O . GLY A 1 131 ? -13.732 1.294 4.858 1.00 96.88 131 GLY A O 1
ATOM 983 N N . THR A 1 132 ? -11.527 0.877 5.128 1.00 98.19 132 THR A N 1
ATOM 984 C CA . THR A 1 132 ? -11.257 0.325 3.795 1.00 98.19 132 THR A CA 1
ATOM 985 C C . THR A 1 132 ? -11.052 -1.186 3.855 1.00 98.19 132 THR A C 1
ATOM 987 O O . THR A 1 132 ? -10.758 -1.750 4.913 1.00 98.19 132 THR A O 1
ATOM 990 N N . THR A 1 133 ? -11.190 -1.837 2.703 1.00 98.12 133 THR A N 1
ATOM 991 C CA . THR A 1 133 ? -10.756 -3.224 2.518 1.00 98.12 133 THR A CA 1
ATOM 992 C C . THR A 1 133 ? -9.257 -3.251 2.241 1.00 98.12 133 THR A C 1
ATOM 994 O O . THR A 1 133 ? -8.787 -2.547 1.347 1.00 98.12 133 THR A O 1
ATOM 997 N N . LEU A 1 134 ? -8.503 -4.047 3.002 1.00 98.69 134 LEU A N 1
ATOM 998 C CA . LEU A 1 134 ? -7.087 -4.293 2.745 1.00 98.69 134 LEU A CA 1
ATOM 999 C C . LEU A 1 134 ? -6.953 -5.302 1.602 1.00 98.69 134 LEU A C 1
ATOM 1001 O O . LEU A 1 134 ? -7.421 -6.432 1.732 1.00 98.69 134 LEU A O 1
ATOM 1005 N N . VAL A 1 135 ? -6.294 -4.918 0.513 1.00 98.62 135 VAL A N 1
ATOM 1006 C CA . VAL A 1 135 ? -5.936 -5.837 -0.571 1.00 98.62 135 VAL A CA 1
ATOM 1007 C C . VAL A 1 135 ? -4.435 -6.072 -0.543 1.00 98.62 135 VAL A C 1
ATOM 1009 O O . VAL A 1 135 ? -3.667 -5.113 -0.582 1.00 98.62 135 VAL A O 1
ATOM 1012 N N . SER A 1 136 ? -4.018 -7.333 -0.462 1.00 98.50 136 SER A N 1
ATOM 1013 C CA . SER A 1 136 ? -2.604 -7.702 -0.366 1.00 98.50 136 SER A CA 1
ATOM 1014 C C . SER A 1 136 ? -2.312 -9.043 -1.030 1.00 98.50 136 SER A C 1
ATOM 1016 O O . SER A 1 136 ? -3.174 -9.924 -1.065 1.00 98.50 136 SER A O 1
ATOM 1018 N N . ARG A 1 137 ? -1.079 -9.223 -1.517 1.00 97.94 137 ARG A N 1
ATOM 1019 C CA . ARG A 1 137 ? -0.542 -10.520 -1.956 1.00 97.94 137 ARG A CA 1
ATOM 1020 C C . ARG A 1 137 ? 0.096 -11.313 -0.808 1.00 97.94 137 ARG A C 1
ATOM 1022 O O . ARG A 1 137 ? 0.158 -12.536 -0.911 1.00 97.94 137 ARG A O 1
ATOM 1029 N N . ASP A 1 138 ? 0.444 -10.684 0.314 1.00 97.00 138 ASP A N 1
ATOM 1030 C CA . ASP A 1 138 ? 1.009 -11.365 1.488 1.00 97.00 138 ASP A CA 1
ATOM 1031 C C . ASP A 1 138 ? -0.071 -12.124 2.289 1.00 97.00 138 ASP A C 1
ATOM 1033 O O . ASP A 1 138 ? -0.980 -11.541 2.888 1.00 97.00 138 ASP A O 1
ATOM 1037 N N . ASP A 1 139 ? 0.024 -13.457 2.296 1.00 97.12 139 ASP A N 1
ATOM 1038 C CA . ASP A 1 139 ? -0.930 -14.333 2.982 1.00 97.12 139 ASP A CA 1
ATOM 1039 C C . ASP A 1 139 ? -0.877 -14.233 4.510 1.00 97.12 139 ASP A C 1
ATOM 1041 O O . ASP A 1 139 ? -1.914 -14.289 5.178 1.00 97.12 139 ASP A O 1
ATOM 1045 N N . GLU A 1 140 ? 0.312 -14.020 5.074 1.00 96.69 140 GLU A N 1
ATOM 1046 C CA . GLU A 1 140 ? 0.502 -13.861 6.514 1.00 96.69 140 GLU A CA 1
ATOM 1047 C C . GLU A 1 140 ? -0.159 -12.555 6.981 1.00 96.69 140 GLU A C 1
ATOM 1049 O O . GLU A 1 140 ? -0.899 -12.560 7.975 1.00 96.69 140 GLU A O 1
ATOM 1054 N N . GLN A 1 141 ? 0.030 -11.463 6.227 1.00 97.88 141 GLN A N 1
ATOM 1055 C CA . GLN A 1 141 ? -0.627 -10.176 6.467 1.00 97.88 141 GLN A CA 1
ATOM 1056 C C . GLN A 1 141 ? -2.149 -10.301 6.367 1.00 97.88 141 GLN A C 1
ATOM 1058 O O . GLN A 1 141 ? -2.848 -9.849 7.279 1.00 97.88 141 GLN A O 1
ATOM 1063 N N . ARG A 1 142 ? -2.685 -10.922 5.304 1.00 98.06 142 ARG A N 1
ATOM 1064 C CA . ARG A 1 142 ? -4.140 -11.094 5.142 1.00 98.06 142 ARG A CA 1
ATOM 1065 C C . ARG A 1 142 ? -4.731 -11.928 6.272 1.00 98.06 142 ARG A C 1
ATOM 1067 O O . ARG A 1 142 ? -5.690 -11.490 6.905 1.00 98.06 142 ARG A O 1
ATOM 1074 N N . THR A 1 143 ? -4.137 -13.084 6.560 1.00 97.81 143 THR A N 1
ATOM 1075 C CA . THR A 1 143 ? -4.634 -14.030 7.567 1.00 97.81 143 THR A CA 1
ATOM 1076 C C . THR A 1 143 ? -4.661 -13.405 8.959 1.00 97.81 143 THR A C 1
ATOM 1078 O O . THR A 1 143 ? -5.660 -13.502 9.673 1.00 97.81 143 THR A O 1
ATOM 1081 N N . ARG A 1 144 ? -3.586 -12.717 9.361 1.00 97.75 144 ARG A N 1
ATOM 1082 C CA . ARG A 1 144 ? -3.512 -12.070 10.682 1.00 97.75 144 ARG A CA 1
ATOM 1083 C C . ARG A 1 144 ? -4.311 -10.768 10.739 1.00 97.75 144 ARG A C 1
ATOM 1085 O O . ARG A 1 144 ? -4.931 -10.476 11.761 1.00 97.75 144 ARG A O 1
ATOM 1092 N N . GLY A 1 145 ? -4.328 -10.002 9.649 1.00 97.31 145 GLY A N 1
ATOM 1093 C CA . GLY A 1 145 ? -5.069 -8.747 9.519 1.00 97.31 145 GLY A CA 1
ATOM 1094 C C . GLY A 1 145 ? -6.589 -8.925 9.465 1.00 97.31 145 GLY A C 1
ATOM 1095 O O . GLY A 1 145 ? -7.312 -8.032 9.907 1.00 97.31 145 GLY A O 1
ATOM 1096 N N . ALA A 1 146 ? -7.079 -10.089 9.019 1.00 97.44 146 ALA A N 1
ATOM 1097 C CA . ALA A 1 146 ? -8.509 -10.398 8.913 1.00 97.44 146 ALA A CA 1
ATOM 1098 C C . ALA A 1 146 ? -9.247 -10.375 10.265 1.00 97.44 146 ALA A C 1
ATOM 1100 O O . ALA A 1 146 ? -10.462 -10.200 10.315 1.00 97.44 146 ALA A O 1
ATOM 1101 N N . ALA A 1 147 ? -8.518 -10.489 11.381 1.00 97.19 147 ALA A N 1
ATOM 1102 C CA . ALA A 1 147 ? -9.071 -10.295 12.722 1.00 97.19 147 ALA A CA 1
ATOM 1103 C C . ALA A 1 147 ? -9.463 -8.828 13.019 1.00 97.19 147 ALA A C 1
ATOM 1105 O O . ALA A 1 147 ? -10.080 -8.555 14.048 1.00 97.19 147 ALA A O 1
ATOM 1106 N N . VAL A 1 148 ? -9.074 -7.883 12.154 1.00 98.06 148 VAL A N 1
ATOM 1107 C CA . VAL A 1 148 ? -9.167 -6.432 12.382 1.00 98.06 148 VAL A CA 1
ATOM 1108 C C . VAL A 1 148 ? -9.944 -5.721 11.277 1.00 98.06 148 VAL A C 1
ATOM 1110 O O . VAL A 1 148 ? -10.732 -4.819 11.565 1.00 98.06 148 VAL A O 1
ATOM 1113 N N . VAL A 1 149 ? -9.701 -6.088 10.019 1.00 98.31 149 VAL A N 1
ATOM 1114 C CA . VAL A 1 149 ? -10.292 -5.465 8.826 1.00 98.31 149 VAL A CA 1
ATOM 1115 C C . VAL A 1 149 ? -10.667 -6.526 7.797 1.00 98.31 149 VAL A C 1
ATOM 1117 O O . VAL A 1 149 ? -10.178 -7.648 7.860 1.00 98.31 149 VAL A O 1
ATOM 1120 N N . SER A 1 150 ? -11.512 -6.167 6.826 1.00 98.06 150 SER A N 1
ATOM 1121 C CA . SER A 1 150 ? -11.711 -7.018 5.650 1.00 98.06 150 SER A CA 1
ATOM 1122 C C . SER A 1 150 ? -10.400 -7.097 4.872 1.00 98.06 150 SER A C 1
ATOM 1124 O O . SER A 1 150 ? -9.851 -6.057 4.507 1.00 98.06 150 SER A O 1
ATOM 1126 N N . CYS A 1 151 ? -9.926 -8.313 4.618 1.00 98.19 151 CYS A N 1
ATOM 1127 C CA . CYS A 1 151 ? -8.726 -8.591 3.838 1.00 98.19 151 CYS A CA 1
ATOM 1128 C C . CYS A 1 151 ? -9.109 -9.380 2.589 1.00 98.19 151 CYS A C 1
ATOM 1130 O O . CYS A 1 151 ? -9.930 -10.291 2.674 1.00 98.19 151 CYS A O 1
ATOM 1132 N N . GLN A 1 152 ? -8.509 -9.040 1.455 1.00 98.25 152 GLN A N 1
ATOM 1133 C CA . GLN A 1 152 ? -8.739 -9.699 0.176 1.00 98.25 152 GLN A CA 1
ATOM 1134 C C . GLN A 1 152 ? -7.428 -9.884 -0.583 1.00 98.25 152 GLN A C 1
ATOM 1136 O O . GLN A 1 152 ? -6.485 -9.100 -0.463 1.00 98.25 152 GLN A O 1
ATOM 1141 N N . THR A 1 153 ? -7.388 -10.931 -1.387 1.00 98.38 153 THR A N 1
ATOM 1142 C C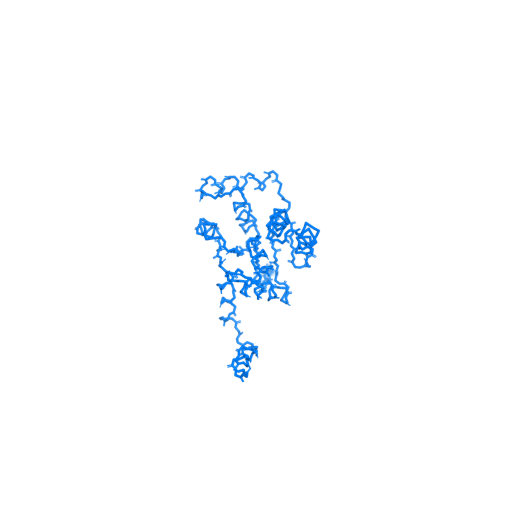A . THR A 1 153 ? -6.503 -11.043 -2.546 1.00 98.38 153 THR A CA 1
ATOM 1143 C C . THR A 1 153 ? -7.015 -10.161 -3.691 1.00 98.38 153 THR A C 1
ATOM 1145 O O . THR A 1 153 ? -8.194 -9.781 -3.691 1.00 98.38 153 THR A O 1
ATOM 1148 N N . PRO A 1 154 ? -6.184 -9.838 -4.697 1.00 98.06 154 PRO A N 1
ATOM 1149 C CA . PRO A 1 154 ? -6.681 -9.159 -5.889 1.00 98.06 154 PRO A CA 1
ATOM 1150 C C . PRO A 1 154 ? -7.815 -9.915 -6.592 1.00 98.06 154 PRO A C 1
ATOM 1152 O O . PRO A 1 154 ? -8.795 -9.308 -7.016 1.00 98.06 154 PRO A O 1
ATOM 1155 N N . GLU A 1 155 ? -7.742 -11.245 -6.624 1.00 97.50 155 GLU A N 1
ATOM 1156 C CA . GLU A 1 155 ? -8.759 -12.130 -7.193 1.00 97.50 155 GLU A CA 1
ATOM 1157 C C . GLU A 1 155 ? -10.116 -11.972 -6.492 1.00 97.50 155 GLU A C 1
ATOM 1159 O O . GLU A 1 155 ? -11.160 -11.896 -7.137 1.00 97.50 155 GLU A O 1
ATOM 1164 N N . GLU A 1 156 ? -10.127 -11.931 -5.160 1.00 96.56 156 GLU A N 1
ATOM 1165 C CA . GLU A 1 156 ? -11.356 -11.761 -4.378 1.00 96.56 156 GLU A CA 1
ATOM 1166 C C . GLU A 1 156 ? -11.946 -10.360 -4.536 1.00 96.56 156 GLU A C 1
ATOM 1168 O O . GLU A 1 156 ? -13.168 -10.226 -4.643 1.00 96.56 156 GLU A O 1
ATOM 1173 N N . ALA A 1 157 ? -11.090 -9.336 -4.584 1.00 95.25 157 ALA A N 1
ATOM 1174 C CA . ALA A 1 157 ? -11.506 -7.956 -4.802 1.00 95.25 157 ALA A CA 1
ATOM 1175 C C . ALA A 1 157 ? -12.160 -7.771 -6.179 1.00 95.25 157 ALA A C 1
ATOM 1177 O O . ALA A 1 157 ? -13.137 -7.039 -6.286 1.00 95.25 157 ALA A O 1
ATOM 1178 N N . LEU A 1 158 ? -11.684 -8.482 -7.205 1.00 94.31 158 LEU A N 1
ATOM 1179 C CA . LEU A 1 158 ? -12.306 -8.505 -8.532 1.00 94.31 158 LEU A CA 1
ATOM 1180 C C . LEU A 1 158 ? -13.658 -9.245 -8.534 1.00 94.31 158 LEU A C 1
ATOM 1182 O O . LEU A 1 158 ? -14.613 -8.780 -9.149 1.00 94.31 158 LEU A O 1
ATOM 1186 N N . ARG A 1 159 ? -13.779 -10.375 -7.819 1.00 87.62 159 ARG A N 1
ATOM 1187 C CA . ARG A 1 159 ? -15.015 -11.191 -7.793 1.00 87.62 159 ARG A CA 1
ATOM 1188 C C . ARG A 1 159 ? -16.172 -10.561 -7.025 1.00 87.62 159 ARG A C 1
ATOM 1190 O O . ARG A 1 159 ? -17.323 -10.783 -7.393 1.00 87.62 159 ARG A O 1
ATOM 1197 N N . MET A 1 160 ? -15.907 -9.817 -5.948 1.00 66.88 160 MET A N 1
ATOM 1198 C CA . MET A 1 160 ? -16.982 -9.144 -5.201 1.00 66.88 160 MET A CA 1
ATOM 1199 C C . MET A 1 160 ? -17.728 -8.102 -6.047 1.00 66.88 160 MET A C 1
ATOM 1201 O O . MET A 1 160 ? -18.865 -7.763 -5.723 1.00 66.88 160 MET A O 1
ATOM 1205 N N . GLU A 1 161 ? -17.127 -7.667 -7.152 1.00 57.50 161 GLU A N 1
ATOM 1206 C CA . GLU A 1 161 ? -17.716 -6.721 -8.095 1.00 57.50 161 GLU A CA 1
ATOM 1207 C C . GLU A 1 161 ? -18.606 -7.410 -9.150 1.00 57.50 161 GLU A C 1
ATOM 1209 O O . GLU A 1 161 ? -19.565 -6.811 -9.627 1.00 57.50 161 GLU A O 1
ATOM 1214 N N . GLU A 1 162 ? -18.398 -8.698 -9.463 1.00 52.66 162 GLU A N 1
ATOM 1215 C CA . GLU A 1 162 ? -19.232 -9.428 -10.443 1.00 52.66 162 GLU A CA 1
ATOM 1216 C C . GLU A 1 162 ? -20.652 -9.747 -9.923 1.00 52.66 162 GLU A C 1
ATOM 1218 O O . GLU A 1 162 ? -21.548 -10.088 -10.698 1.00 52.66 162 GLU A O 1
ATOM 1223 N N . GLY A 1 163 ? -20.888 -9.621 -8.611 1.00 44.97 163 GLY A N 1
ATOM 1224 C CA . GLY A 1 163 ? -22.187 -9.860 -7.967 1.00 44.97 163 GLY A CA 1
ATOM 1225 C C . GLY A 1 163 ? -23.105 -8.634 -7.868 1.00 44.97 163 GLY A C 1
ATOM 1226 O O . GLY A 1 163 ? -24.229 -8.759 -7.374 1.00 44.97 163 GLY A O 1
ATOM 1227 N N . GLY A 1 164 ? -22.649 -7.456 -8.305 1.00 43.34 164 GLY A N 1
ATOM 1228 C CA . GLY A 1 164 ? -23.372 -6.191 -8.202 1.00 43.34 164 GLY A CA 1
ATOM 1229 C C . GLY A 1 164 ? -23.532 -5.515 -9.559 1.00 43.34 164 GLY A C 1
ATOM 1230 O O . GLY A 1 164 ? -22.674 -4.746 -9.959 1.00 43.34 164 GLY A O 1
ATOM 1231 N N . ASP A 1 165 ? -24.675 -5.750 -10.207 1.00 39.72 165 ASP A N 1
ATOM 1232 C CA . ASP A 1 165 ? -25.075 -5.168 -11.499 1.00 39.72 165 ASP A CA 1
ATOM 1233 C C . ASP A 1 165 ? -24.301 -5.721 -12.713 1.00 39.72 165 ASP A C 1
ATOM 1235 O O . ASP A 1 165 ? -23.183 -5.326 -13.033 1.00 39.72 165 ASP A O 1
ATOM 1239 N N . THR A 1 166 ? -24.936 -6.643 -13.442 1.00 44.12 166 THR A N 1
ATOM 1240 C CA . THR A 1 166 ? -24.475 -7.104 -14.757 1.00 44.12 166 THR A CA 1
ATOM 1241 C C . THR A 1 166 ? -24.601 -5.973 -15.783 1.00 44.12 166 THR A C 1
ATOM 1243 O O . THR A 1 166 ? -25.542 -5.935 -16.580 1.00 44.12 166 THR A O 1
ATOM 1246 N N . GLY A 1 167 ? -23.645 -5.046 -15.763 1.00 39.25 167 GLY A N 1
ATOM 1247 C CA . GLY A 1 167 ? -23.393 -4.080 -16.827 1.00 39.25 167 GLY A CA 1
ATOM 1248 C C . GLY A 1 167 ? -22.735 -4.738 -18.054 1.00 39.25 167 GLY A C 1
ATOM 1249 O O . GLY A 1 167 ? -22.202 -5.845 -17.967 1.00 39.25 167 GLY A O 1
ATOM 1250 N N . PRO A 1 168 ? -22.751 -4.089 -19.232 1.00 38.16 168 PRO A N 1
ATOM 1251 C CA . PRO A 1 168 ? -22.579 -4.737 -20.542 1.00 38.16 168 PRO A CA 1
ATOM 1252 C C . PRO A 1 168 ? -21.154 -5.227 -20.894 1.00 38.16 168 PRO A C 1
ATOM 1254 O O . PRO A 1 168 ? -20.886 -5.532 -22.057 1.00 38.16 168 PRO A O 1
ATOM 1257 N N . PHE A 1 169 ? -20.230 -5.330 -19.936 1.00 49.91 169 PHE A N 1
ATOM 1258 C CA . PHE A 1 169 ? -18.800 -5.551 -20.199 1.00 49.91 169 PHE A CA 1
ATOM 1259 C C . PHE A 1 169 ? -18.323 -7.012 -20.169 1.00 49.91 169 PHE A C 1
ATOM 1261 O O . PHE A 1 169 ? -17.182 -7.287 -20.541 1.00 49.91 169 PHE A O 1
ATOM 1268 N N . SER A 1 170 ? -19.200 -7.980 -19.897 1.00 41.16 170 SER A N 1
ATOM 1269 C CA . SER A 1 170 ? -18.876 -9.419 -19.865 1.00 41.16 170 SER A CA 1
ATOM 1270 C C . SER A 1 170 ? -18.533 -10.066 -21.226 1.00 41.16 170 SER A C 1
ATOM 1272 O O . SER A 1 170 ? -18.517 -11.288 -21.349 1.00 41.16 170 SER A O 1
ATOM 1274 N N . ARG A 1 171 ? -18.218 -9.288 -22.276 1.00 42.09 171 ARG A N 1
ATOM 1275 C CA . ARG A 1 171 ? -17.885 -9.815 -23.618 1.00 42.09 171 ARG A CA 1
ATOM 1276 C C . ARG A 1 171 ? -16.431 -9.700 -24.073 1.00 42.09 171 ARG A C 1
ATOM 1278 O O . ARG A 1 171 ? -16.132 -10.205 -25.152 1.00 42.09 171 ARG A O 1
ATOM 1285 N N . ARG A 1 172 ? -15.505 -9.105 -23.313 1.00 45.88 172 ARG A N 1
ATOM 1286 C CA . ARG A 1 172 ? -14.115 -8.938 -23.802 1.00 45.88 172 ARG A CA 1
ATOM 1287 C C . ARG A 1 172 ? -13.114 -10.032 -23.426 1.00 45.88 172 ARG A C 1
ATOM 1289 O O . ARG A 1 172 ? -12.053 -10.062 -24.035 1.00 45.88 172 ARG A O 1
ATOM 1296 N N . LEU A 1 173 ? -13.463 -10.990 -22.566 1.00 42.03 173 LEU A N 1
ATOM 1297 C CA . LEU A 1 173 ? -12.571 -12.121 -22.245 1.00 42.03 173 LEU A CA 1
ATOM 1298 C C . LEU A 1 173 ? -12.864 -13.418 -23.022 1.00 42.03 173 LEU A C 1
ATOM 1300 O O . LEU A 1 173 ? -12.055 -14.337 -23.004 1.00 42.03 173 LEU A O 1
ATOM 1304 N N . ALA A 1 174 ? -13.950 -13.488 -23.800 1.00 40.53 174 ALA A N 1
ATOM 1305 C CA . ALA A 1 174 ? -14.261 -14.667 -24.621 1.00 40.53 174 ALA A CA 1
ATOM 1306 C C . ALA A 1 174 ? -13.652 -14.636 -26.045 1.00 40.53 174 ALA A C 1
ATOM 1308 O O . ALA A 1 174 ? -13.831 -15.584 -26.808 1.00 40.53 174 ALA A O 1
ATOM 1309 N N . GLY A 1 175 ? -12.958 -13.556 -26.430 1.00 36.00 175 GLY A N 1
ATOM 1310 C CA . GLY A 1 175 ? -12.515 -13.321 -27.813 1.00 36.00 175 GLY A CA 1
ATOM 1311 C C . GLY A 1 175 ? -11.047 -13.627 -28.134 1.00 36.00 175 GLY A C 1
ATOM 1312 O O . GLY A 1 175 ? -10.707 -13.684 -29.309 1.00 36.00 175 GLY A O 1
ATOM 1313 N N . ALA A 1 176 ? -10.176 -1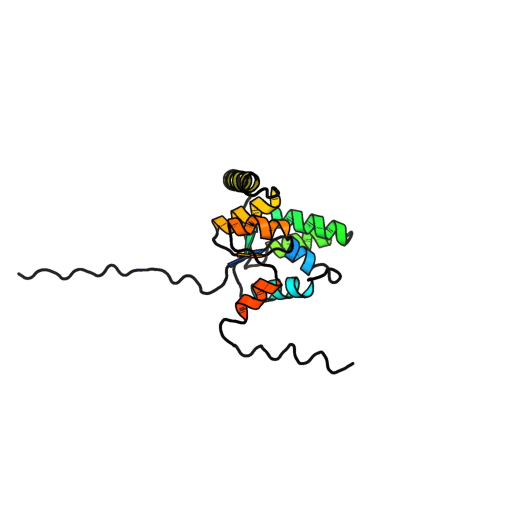3.831 -27.141 1.00 41.22 176 ALA A N 1
ATOM 1314 C CA . ALA A 1 176 ? -8.722 -13.894 -27.364 1.00 41.22 176 ALA A CA 1
ATOM 1315 C C . ALA A 1 176 ? -8.116 -15.314 -27.367 1.00 41.22 176 ALA A C 1
ATOM 1317 O O . ALA A 1 176 ? -6.908 -15.455 -27.506 1.00 41.22 176 ALA A O 1
ATOM 1318 N N . ALA A 1 177 ? -8.930 -16.371 -27.255 1.00 40.19 177 ALA A N 1
ATOM 1319 C CA . ALA A 1 177 ? -8.457 -17.766 -27.219 1.00 40.19 177 ALA A CA 1
ATOM 1320 C C . ALA A 1 177 ? -8.838 -18.598 -28.465 1.00 40.19 177 ALA A C 1
ATOM 1322 O O . ALA A 1 177 ? -8.819 -19.827 -28.424 1.00 40.19 177 ALA A O 1
ATOM 1323 N N . LYS A 1 178 ? -9.208 -17.953 -29.581 1.00 41.97 178 LYS A N 1
ATOM 1324 C CA . LYS A 1 178 ? -9.466 -18.623 -30.871 1.00 41.97 178 LYS A CA 1
ATOM 1325 C C . LYS A 1 178 ? -8.893 -17.838 -32.053 1.00 41.97 178 LYS A C 1
ATOM 1327 O O . LYS A 1 178 ? -9.628 -17.434 -32.945 1.00 41.97 178 LYS A O 1
ATOM 1332 N N . SER A 1 179 ? -7.582 -17.635 -32.058 1.00 42.03 179 SER A N 1
ATOM 1333 C CA . SER A 1 179 ? -6.810 -17.377 -33.280 1.00 42.03 179 SER A CA 1
ATOM 1334 C C . SER A 1 179 ? -5.323 -17.492 -32.951 1.00 42.03 179 SER A C 1
ATOM 1336 O O . SER A 1 179 ? -4.744 -16.562 -32.392 1.00 42.03 179 SER A O 1
ATOM 1338 N N . GLY A 1 180 ? -4.746 -18.650 -33.264 1.00 39.34 180 GLY A N 1
ATOM 1339 C CA . GLY A 1 180 ? -3.348 -19.007 -33.037 1.00 39.34 180 GLY A CA 1
ATOM 1340 C C . GLY A 1 180 ? -3.180 -20.503 -33.184 1.00 39.34 180 GLY A C 1
ATOM 1341 O O . GLY A 1 180 ? -3.512 -21.200 -32.204 1.00 39.34 180 GLY A O 1
#

Sequence (180 aa):
MAPAKPVGRSSRRASRSKNPRYTVDASVFVNAFNPHEEGHTESLLLLSEIQDRGDPVIVPTLLVPEIAAAVARASDDRTGALEYANASAALPHVTVVPLTTLLAKQAAELAATHRLRAADATYVAVARRYGTTLVSRDDEQRTRGAAVVSCQTPEEALRMEEGGDTGPFSRRLAGAAKSG

Radius of gyration: 20.25 Å; Cα contacts (8 Å, |Δi|>4): 243; chains: 1; bounding box: 73×48×54 Å

Solvent-accessible surface area (backbone atoms only — not comparable to full-atom values): 10235 Å² total; per-residue (Å²): 143,80,86,82,80,84,80,78,81,76,79,80,71,72,80,73,73,91,64,66,42,32,15,63,37,41,55,30,58,48,32,39,69,36,88,85,42,90,63,12,69,42,28,38,49,43,54,50,53,35,58,77,71,52,34,44,31,42,35,44,56,59,42,39,64,49,27,21,56,52,40,20,71,75,67,77,36,62,64,63,16,46,51,53,20,52,52,61,58,64,38,93,40,39,45,71,40,76,82,39,74,68,54,50,52,53,8,49,53,45,12,70,76,50,69,40,55,72,68,52,13,38,49,48,39,43,15,54,75,71,72,21,39,33,34,35,68,52,63,69,49,37,64,44,38,46,82,74,32,56,53,33,41,44,64,54,60,54,53,66,52,72,79,59,74,92,61,96,68,89,65,73,81,82,68,80,85,79,82,132

Nearest PDB structures (foldseek):
  1v8p-assembly2_F  TM=7.907E-01  e=1.777E-04  Pyrobaculum aerophilum
  1v8o-assembly1_C  TM=7.896E-01  e=2.365E-04  Pyrobaculum aerophilum
  1v8p-assembly1_D  TM=7.573E-01  e=1.882E-04  Pyrobaculum aerophilum
  8wmm-assembly1_G  TM=7.774E-01  e=2.110E-04  Chryseobacterium
  7by2-assembly1_B-2  TM=8.025E-01  e=8.318E-04  Klebsiella pneumoniae

pLDDT: mean 86.01, std 21.35, range [36.0, 98.81]